Protein AF-A0A1W1W1V8-F1 (afdb_monomer)

Sequence (291 aa):
MLIRTYTLTAAALLTALSVLAQNDQKGVAASYQGNLFKPTQVEATDARVAQLKAPAGFTVTKFADQLGRPRMLVVAPNGDVYVSNRNKGTITLLRDTNKDGKADLVKQVAQRPDLHGMALRNGMLYLAAVREVYAADVRTDGTLGELKTLYKDLPDAGQHPNRTLNFGPDGKLYLSVGSTCNSCKEPNKENATLLEIKPDGSGRRVVAKGLRNTIGFAWHPTTKVLYGMDHGIDWLGDEEQREELNAIKEGADVRAVRGQNRETEAAVYRPLGPHGPGVQHRGAISEGVPT

pLDDT: mean 82.46, std 23.49, range [25.27, 98.88]

Foldseek 3Di:
DDDDDDDDDDDPDDDDDPPPPPVPVVDDDDDDDDDDDDDDDDAPDPVNQVPDDDPPPDDGDDADDPPPAWADWDADPVGWIWTADQVQQWIWIFDDPPPPSHGPDTGTQDGDHRWHAWEDDPQKIWIDGQQWIWIFGQDPVRHTHDTHTLTRGRDGQQPARHKYWYAAPVGWIKIDAAANDLDDDGPDPRHQFIWTAHPSSPDIDTFEHQQHHFNDWDADPPPSFIWTWGDHHPDPDPPDDDIWIWRGGGPYHPVVVVVDPDDDPGPGDDPDPPDDDDPDDDDDDDDDDDD

InterPro domains:
  IPR011041 Soluble quinoprotein glucose/sorbosone dehydrogenase, beta-propeller domain superfamily [SSF50952] (46-252)
  IPR011042 Six-bladed beta-propeller, TolB-like [G3DSA:2.120.10.30] (40-271)
  IPR054539 Pyrroloquinoline quinone-dependent pyranose dehydrogenase, beta-propeller domain [PF22807] (53-239)

Nearest PDB structures (foldseek):
  3mbr-assembly1_X  TM=5.814E-01  e=6.656E-04  Xanthomonas campestris pv. campestris
  2faw-assembly2_B  TM=5.869E-01  e=7.015E-04  Carica papaya
  3nom-assembly2_B  TM=5.925E-01  e=2.006E-03  Zymomonas mobilis subsp. mobilis ATCC 10988
  8dey-assembly1_B  TM=4.348E-01  e=2.475E-03  Homo sapiens
  3ei2-assembly1_A  TM=4.629E-01  e=2.369E-02  Homo sapiens

Structure (mmCIF, N/CA/C/O backbone):
data_AF-A0A1W1W1V8-F1
#
_entry.id   AF-A0A1W1W1V8-F1
#
loop_
_atom_site.group_PDB
_atom_site.id
_atom_site.type_symbol
_atom_site.label_atom_id
_atom_site.label_alt_id
_atom_site.label_comp_id
_atom_site.label_asym_id
_atom_site.label_entity_id
_atom_site.label_seq_id
_atom_site.pdbx_PDB_ins_code
_atom_site.Cartn_x
_atom_site.Cartn_y
_atom_site.Cartn_z
_atom_site.occupancy
_atom_site.B_iso_or_equiv
_atom_site.auth_seq_id
_atom_site.auth_comp_id
_atom_site.auth_asym_id
_atom_site.auth_atom_id
_atom_site.pdbx_PDB_model_num
ATOM 1 N N . MET A 1 1 ? 11.575 -17.288 93.166 1.00 37.31 1 MET A N 1
ATOM 2 C CA . MET A 1 1 ? 11.289 -18.613 92.579 1.00 37.31 1 MET A CA 1
ATOM 3 C C . MET A 1 1 ? 10.194 -18.440 91.526 1.00 37.31 1 MET A C 1
ATOM 5 O O . MET A 1 1 ? 9.054 -18.196 91.870 1.00 37.31 1 MET A O 1
ATOM 9 N N . LEU A 1 2 ? 10.646 -18.374 90.272 1.00 40.41 2 LEU A N 1
ATOM 10 C CA . LEU A 1 2 ? 10.029 -18.627 88.958 1.00 40.41 2 LEU A CA 1
ATOM 11 C C . LEU A 1 2 ? 8.504 -18.908 88.757 1.00 40.41 2 LEU A C 1
ATOM 13 O O . LEU A 1 2 ? 7.943 -19.809 89.365 1.00 40.41 2 LEU A O 1
ATOM 17 N N . ILE A 1 3 ? 7.988 -18.252 87.689 1.00 41.09 3 ILE A N 1
ATOM 18 C CA . ILE A 1 3 ? 7.009 -18.682 86.646 1.00 41.09 3 ILE A CA 1
ATOM 19 C C . ILE A 1 3 ? 5.502 -18.388 86.864 1.00 41.09 3 ILE A C 1
ATOM 21 O O . ILE A 1 3 ? 4.833 -19.089 87.611 1.00 41.09 3 ILE A O 1
ATOM 25 N N . ARG A 1 4 ? 4.922 -17.464 86.066 1.00 40.91 4 ARG A N 1
ATOM 26 C CA . ARG A 1 4 ? 4.055 -17.774 84.896 1.00 40.91 4 ARG A CA 1
ATOM 27 C C . ARG A 1 4 ? 3.704 -16.532 84.049 1.00 40.91 4 ARG A C 1
ATOM 29 O O . ARG A 1 4 ? 3.369 -15.470 84.551 1.00 40.91 4 ARG A O 1
ATOM 36 N N . THR A 1 5 ? 3.810 -16.760 82.744 1.00 46.25 5 THR A N 1
ATOM 37 C CA . THR A 1 5 ? 3.355 -16.044 81.538 1.00 46.25 5 THR A CA 1
ATOM 38 C C . THR A 1 5 ? 1.913 -15.527 81.572 1.00 46.25 5 THR A C 1
ATOM 40 O O . THR A 1 5 ? 1.087 -16.216 82.147 1.00 46.25 5 THR A O 1
ATOM 43 N N . TYR A 1 6 ? 1.601 -14.439 80.844 1.00 44.31 6 TYR A N 1
ATOM 44 C CA . TYR A 1 6 ? 0.696 -14.450 79.673 1.00 44.31 6 TYR A CA 1
ATOM 45 C C . TYR A 1 6 ? 0.906 -13.204 78.794 1.00 44.31 6 TYR A C 1
ATOM 47 O O . TYR A 1 6 ? 0.823 -12.061 79.234 1.00 44.31 6 TYR A O 1
ATOM 55 N N . THR A 1 7 ? 1.198 -13.482 77.531 1.00 47.44 7 THR A N 1
ATOM 56 C CA . THR A 1 7 ? 1.148 -12.614 76.357 1.00 47.44 7 THR A CA 1
ATOM 57 C C . THR A 1 7 ? -0.283 -12.153 76.078 1.00 47.44 7 THR A C 1
ATOM 59 O O . THR A 1 7 ? -1.192 -12.977 76.044 1.00 47.44 7 THR A O 1
ATOM 62 N N . LEU A 1 8 ? -0.471 -10.866 75.778 1.00 43.34 8 LEU A N 1
ATOM 63 C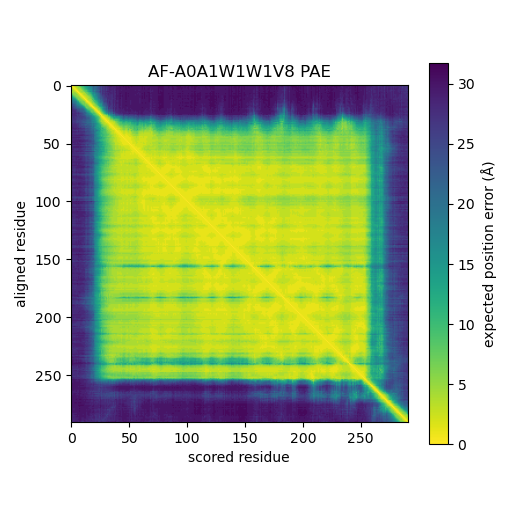 CA . LEU A 1 8 ? -1.630 -10.363 75.035 1.00 43.34 8 LEU A CA 1
ATOM 64 C C . LEU A 1 8 ? -1.156 -9.290 74.051 1.00 43.34 8 LEU A C 1
ATOM 66 O O . LEU A 1 8 ? -1.015 -8.112 74.361 1.00 43.34 8 LEU A O 1
ATOM 70 N N . THR A 1 9 ? -0.855 -9.762 72.847 1.00 49.53 9 THR A N 1
ATOM 71 C CA . THR A 1 9 ? -0.755 -8.995 71.608 1.00 49.53 9 THR A CA 1
ATOM 72 C C . THR A 1 9 ? -2.146 -8.538 71.178 1.00 49.53 9 THR A C 1
ATOM 74 O O . THR A 1 9 ? -3.019 -9.379 70.976 1.00 49.53 9 THR A O 1
ATOM 77 N N . ALA A 1 10 ? -2.343 -7.235 70.965 1.00 43.44 10 ALA A N 1
ATOM 78 C CA . ALA A 1 10 ? -3.505 -6.714 70.247 1.00 43.44 10 ALA A CA 1
ATOM 79 C C . ALA A 1 10 ? -3.123 -5.476 69.416 1.00 43.44 10 ALA A C 1
ATOM 81 O O . ALA A 1 10 ? -3.099 -4.351 69.897 1.00 43.44 10 ALA A O 1
ATOM 82 N N . ALA A 1 11 ? -2.776 -5.760 68.159 1.00 48.34 11 ALA A N 1
ATOM 83 C CA . ALA A 1 11 ? -3.158 -5.029 66.952 1.00 48.34 11 ALA A CA 1
ATOM 84 C C . ALA A 1 11 ? -3.239 -3.487 67.010 1.00 48.34 11 ALA A C 1
ATOM 86 O O . ALA A 1 11 ? -4.314 -2.916 67.167 1.00 48.34 11 ALA A O 1
ATOM 87 N N . ALA A 1 12 ? -2.131 -2.821 66.680 1.00 43.81 12 ALA A N 1
ATOM 88 C CA . ALA A 1 12 ? -2.188 -1.555 65.953 1.00 43.81 12 ALA A CA 1
ATOM 89 C C . ALA A 1 12 ? -1.962 -1.870 64.465 1.00 43.81 12 ALA A C 1
ATOM 91 O O . ALA A 1 12 ? -0.829 -2.058 64.022 1.00 43.81 12 ALA A O 1
ATOM 92 N N . LEU A 1 13 ? -3.060 -2.037 63.718 1.00 43.53 13 LEU A N 1
ATOM 93 C CA . LEU A 1 13 ? -3.022 -2.225 62.269 1.00 43.53 13 LEU A CA 1
ATOM 94 C C . LEU A 1 13 ? -2.365 -1.002 61.620 1.00 43.53 13 LEU A C 1
ATOM 96 O O . LEU A 1 13 ? -2.843 0.121 61.765 1.00 43.53 13 LEU A O 1
ATOM 100 N N . LEU A 1 14 ? -1.290 -1.261 60.876 1.00 45.19 14 LEU A N 1
ATOM 101 C CA . LEU A 1 14 ? -0.654 -0.333 59.953 1.00 45.19 14 LEU A CA 1
ATOM 102 C C . LEU A 1 14 ? -1.681 0.171 58.928 1.00 45.19 14 LEU A C 1
ATOM 104 O O . LEU A 1 14 ? -1.932 -0.472 57.910 1.00 45.19 14 LEU A O 1
ATOM 108 N N . THR A 1 15 ? -2.251 1.344 59.165 1.00 51.00 15 THR A N 1
ATOM 109 C CA . THR A 1 15 ? -2.852 2.153 58.106 1.00 51.00 15 THR A CA 1
ATOM 110 C C . THR A 1 15 ? -1.843 3.207 57.673 1.00 51.00 15 THR A C 1
ATOM 112 O O . THR A 1 15 ? -1.327 3.929 58.520 1.00 51.00 15 THR A O 1
ATOM 115 N N . ALA A 1 16 ? -1.647 3.309 56.356 1.00 49.69 16 ALA A N 1
ATOM 116 C CA . ALA A 1 16 ? -0.806 4.262 55.624 1.00 49.69 16 ALA A CA 1
ATOM 117 C C . ALA A 1 16 ? 0.628 3.804 55.314 1.00 49.69 16 ALA A C 1
ATOM 119 O O . ALA A 1 16 ? 1.575 4.346 55.855 1.00 49.69 16 ALA A O 1
ATOM 120 N N . LEU A 1 17 ? 0.778 2.871 54.365 1.00 45.31 17 LEU A N 1
ATOM 121 C CA . LEU A 1 17 ? 1.939 2.789 53.458 1.00 45.31 17 LEU A CA 1
ATOM 122 C C . LEU A 1 17 ? 1.546 1.996 52.189 1.00 45.31 17 LEU A C 1
ATOM 124 O O . LEU A 1 17 ? 2.141 0.986 51.836 1.00 45.31 17 LEU A O 1
ATOM 128 N N . SER A 1 18 ? 0.486 2.418 51.503 1.00 47.81 18 SER A N 1
ATOM 129 C CA . SER A 1 18 ? 0.107 1.857 50.191 1.00 47.81 18 SER A CA 1
ATOM 130 C C . SER A 1 18 ? -0.224 2.951 49.178 1.00 47.81 18 SER A C 1
ATOM 132 O O . SER A 1 18 ? -1.062 2.793 48.296 1.00 47.81 18 SER A O 1
ATOM 134 N N . VAL A 1 19 ? 0.481 4.076 49.287 1.00 46.59 19 VAL A N 1
ATOM 135 C CA . VAL A 1 19 ? 0.521 5.118 48.264 1.00 46.59 19 VAL A CA 1
ATOM 136 C C . VAL A 1 19 ? 1.999 5.382 47.983 1.00 46.59 19 VAL A C 1
ATOM 138 O O . VAL A 1 19 ? 2.761 5.611 48.916 1.00 46.59 19 VAL A O 1
ATOM 141 N N . LEU A 1 20 ? 2.380 5.339 46.701 1.00 44.06 20 LEU A N 1
ATOM 142 C CA . LEU A 1 20 ? 3.724 5.581 46.140 1.00 44.06 20 LEU A CA 1
ATOM 143 C C . LEU A 1 20 ? 4.679 4.377 46.008 1.00 44.06 20 LEU A C 1
ATOM 145 O O . LEU A 1 20 ? 5.887 4.517 46.137 1.00 44.06 20 LEU A O 1
ATOM 149 N N . ALA A 1 21 ? 4.165 3.217 45.603 1.00 41.78 21 ALA A N 1
ATOM 150 C CA . ALA A 1 21 ? 4.909 2.365 44.667 1.00 41.78 21 ALA A CA 1
ATOM 151 C C . ALA A 1 21 ? 4.259 2.457 43.276 1.00 41.78 21 ALA A C 1
ATOM 153 O O . ALA A 1 21 ? 3.988 1.458 42.617 1.00 41.78 21 ALA A O 1
ATOM 154 N N . GLN A 1 22 ? 3.941 3.681 42.835 1.00 46.75 22 GLN A N 1
ATOM 155 C CA . GLN A 1 22 ? 3.826 3.918 41.402 1.00 46.75 22 GLN A CA 1
ATOM 156 C C . GLN A 1 22 ? 5.238 3.751 40.865 1.00 46.75 22 GLN A C 1
ATOM 158 O O . GLN A 1 22 ? 6.147 4.470 41.271 1.00 46.75 22 GLN A O 1
ATOM 163 N N . ASN A 1 23 ? 5.407 2.718 40.048 1.00 49.16 23 ASN A N 1
ATOM 164 C CA . ASN A 1 23 ? 6.636 2.335 39.383 1.00 49.16 23 ASN A CA 1
ATOM 165 C C . ASN A 1 23 ? 7.032 3.425 38.376 1.00 49.16 23 ASN A C 1
ATOM 167 O O . ASN A 1 23 ? 6.960 3.238 37.167 1.00 49.16 23 ASN A O 1
ATOM 171 N N . ASP A 1 24 ? 7.414 4.587 38.893 1.00 47.34 24 ASP A N 1
ATOM 172 C CA . ASP A 1 24 ? 8.046 5.685 38.183 1.00 47.34 24 ASP A CA 1
ATOM 173 C C . ASP A 1 24 ? 9.535 5.332 38.069 1.00 47.34 24 ASP A C 1
ATOM 175 O O . ASP A 1 24 ? 10.426 6.044 38.539 1.00 47.34 24 ASP A O 1
ATOM 179 N N . GLN A 1 25 ? 9.820 4.145 37.511 1.00 53.62 25 GLN A N 1
ATOM 180 C CA . GLN A 1 25 ? 11.172 3.801 37.103 1.00 53.62 25 GLN A CA 1
ATOM 181 C C . GLN A 1 25 ? 11.542 4.792 36.007 1.00 53.62 25 GLN A C 1
ATOM 183 O O . GLN A 1 25 ? 11.251 4.586 34.829 1.00 53.62 25 GLN A O 1
ATOM 188 N N . LYS A 1 26 ? 12.156 5.905 36.426 1.00 56.94 26 LYS A N 1
ATOM 189 C CA . LYS A 1 26 ? 12.904 6.808 35.559 1.00 56.94 26 LYS A CA 1
ATOM 190 C C . LYS A 1 26 ? 13.720 5.916 34.638 1.00 56.94 26 LYS A C 1
ATOM 192 O O . LYS A 1 26 ? 14.545 5.145 35.126 1.00 56.94 26 LYS A O 1
ATOM 197 N N . GLY A 1 27 ? 13.407 5.962 33.344 1.00 62.03 27 GLY A N 1
ATOM 198 C CA . GLY A 1 27 ? 14.012 5.074 32.362 1.00 62.03 27 GLY A CA 1
ATOM 199 C C . GLY A 1 27 ? 15.525 5.090 32.530 1.00 62.03 27 GLY A C 1
ATOM 200 O O . GLY A 1 27 ? 16.144 6.154 32.499 1.00 62.03 27 GLY A O 1
ATOM 201 N N . VAL A 1 28 ? 16.115 3.924 32.775 1.00 67.69 28 VAL A N 1
ATOM 202 C CA . VAL A 1 28 ? 17.568 3.807 32.832 1.00 67.69 28 VAL A CA 1
ATOM 203 C C . VAL A 1 28 ? 18.061 3.939 31.398 1.00 67.69 28 VAL A C 1
ATOM 205 O O . VAL A 1 28 ? 17.668 3.159 30.532 1.00 67.69 28 VAL A O 1
ATOM 208 N N . ALA A 1 29 ? 18.888 4.948 31.130 1.00 73.81 29 ALA A N 1
ATOM 209 C CA . ALA A 1 29 ? 19.559 5.055 29.845 1.00 73.81 29 ALA A CA 1
ATOM 210 C C . ALA A 1 29 ? 20.497 3.849 29.691 1.00 73.81 29 ALA A C 1
ATOM 212 O O . ALA A 1 29 ? 21.482 3.726 30.417 1.00 73.81 29 ALA A O 1
ATOM 213 N N . ALA A 1 30 ? 20.167 2.951 28.767 1.00 71.50 30 ALA A N 1
ATOM 214 C CA . ALA A 1 30 ? 20.995 1.813 28.397 1.00 71.50 30 ALA A CA 1
ATOM 215 C C . ALA A 1 30 ? 21.593 2.054 27.006 1.00 71.50 30 ALA A C 1
ATOM 217 O O . ALA A 1 30 ? 20.916 2.564 26.112 1.00 71.50 30 ALA A O 1
ATOM 218 N N . SER A 1 31 ? 22.866 1.700 26.832 1.00 77.31 31 SER A N 1
ATOM 219 C CA . SER A 1 31 ? 23.550 1.717 25.538 1.00 77.31 31 SER A CA 1
ATOM 220 C C . SER A 1 31 ? 23.863 0.285 25.126 1.00 77.31 31 SER A C 1
ATOM 222 O O . SER A 1 31 ? 24.291 -0.517 25.955 1.00 77.31 31 SER A O 1
ATOM 224 N N . TYR A 1 32 ? 23.653 -0.025 23.850 1.00 71.56 32 TYR A N 1
ATOM 225 C CA . TYR A 1 32 ? 23.908 -1.338 23.268 1.00 71.56 32 TYR A CA 1
ATOM 226 C C . TYR A 1 32 ? 24.760 -1.163 22.011 1.00 71.56 32 TYR A C 1
ATOM 228 O O . TYR A 1 32 ? 24.530 -0.243 21.226 1.00 71.56 32 TYR A O 1
ATOM 236 N N . GLN A 1 33 ? 25.730 -2.054 21.800 1.00 80.38 33 GLN A N 1
ATOM 237 C CA . GLN A 1 33 ? 26.494 -2.113 20.557 1.00 80.38 33 GLN A CA 1
ATOM 238 C C . GLN A 1 33 ? 25.853 -3.149 19.630 1.00 80.38 33 GLN A C 1
ATOM 240 O O . GLN A 1 33 ? 25.903 -4.346 19.897 1.00 80.38 33 GLN A O 1
ATOM 245 N N . GLY A 1 34 ? 25.236 -2.678 18.548 1.00 78.19 34 GLY A N 1
ATOM 246 C CA . GLY A 1 34 ? 24.675 -3.526 17.499 1.00 78.19 34 GLY A CA 1
ATOM 247 C C . GLY A 1 34 ? 25.614 -3.639 16.301 1.00 78.19 34 GLY A C 1
ATOM 248 O O . GLY A 1 34 ? 26.215 -2.646 15.891 1.00 78.19 34 GLY A O 1
ATOM 249 N N . ASN A 1 35 ? 25.702 -4.827 15.703 1.00 82.06 35 ASN A N 1
ATOM 250 C CA . ASN A 1 35 ? 26.334 -5.021 14.398 1.00 82.06 35 ASN A CA 1
ATOM 251 C C . ASN A 1 35 ? 25.235 -5.109 13.337 1.00 82.06 35 ASN A C 1
ATOM 253 O O . ASN A 1 35 ? 24.368 -5.972 13.422 1.00 82.06 35 ASN A O 1
ATOM 257 N N . LEU A 1 36 ? 25.263 -4.224 12.339 1.00 80.69 36 LEU A N 1
ATOM 258 C CA . LEU A 1 36 ? 24.301 -4.249 11.238 1.00 80.69 36 LEU A CA 1
ATOM 259 C C . LEU A 1 36 ? 24.994 -4.700 9.955 1.00 80.69 36 LEU A C 1
ATOM 261 O O . LEU A 1 36 ? 25.802 -3.964 9.387 1.00 80.69 36 LEU A O 1
ATOM 265 N N . PHE A 1 37 ? 24.627 -5.877 9.452 1.00 83.88 37 PHE A N 1
ATOM 266 C CA . PHE A 1 37 ? 24.964 -6.251 8.085 1.00 83.88 37 PHE A CA 1
ATOM 267 C C . PHE A 1 37 ? 23.996 -5.563 7.121 1.00 83.88 37 PHE A C 1
ATOM 269 O O . PHE A 1 37 ? 22.805 -5.870 7.085 1.00 83.88 37 PHE A O 1
ATOM 276 N N . LYS A 1 38 ? 24.508 -4.619 6.329 1.00 86.31 38 LYS A N 1
ATOM 277 C CA . LYS A 1 38 ? 23.745 -3.969 5.263 1.00 86.31 38 LYS A CA 1
ATOM 278 C C . LYS A 1 38 ? 24.262 -4.465 3.912 1.00 86.31 38 LYS A C 1
ATOM 280 O O . LYS A 1 38 ? 25.345 -4.039 3.510 1.00 86.31 38 LYS A O 1
ATOM 285 N N . PRO A 1 39 ? 23.512 -5.328 3.201 1.00 88.31 39 PRO A N 1
ATOM 286 C CA . PRO A 1 39 ? 23.902 -5.759 1.868 1.00 88.31 39 PRO A CA 1
ATOM 287 C C . PRO A 1 39 ? 24.108 -4.553 0.947 1.00 88.31 39 PRO A C 1
ATOM 289 O O . PRO A 1 39 ? 23.316 -3.604 0.964 1.00 88.31 39 PRO A O 1
ATOM 292 N N . THR A 1 40 ? 25.155 -4.590 0.124 1.00 90.38 40 THR A N 1
ATOM 293 C CA . THR A 1 40 ? 25.350 -3.590 -0.927 1.00 90.38 40 THR A CA 1
ATOM 294 C C . THR A 1 40 ? 24.191 -3.672 -1.911 1.00 90.38 40 THR A C 1
ATOM 296 O O . THR A 1 40 ? 23.858 -4.746 -2.411 1.00 90.38 40 THR A O 1
ATOM 299 N N . GLN A 1 41 ? 23.572 -2.528 -2.200 1.00 87.31 41 GLN A N 1
ATOM 300 C CA . GLN A 1 41 ? 22.526 -2.469 -3.208 1.00 87.31 41 GLN A CA 1
ATOM 301 C C . GLN A 1 41 ? 23.133 -2.731 -4.588 1.00 87.31 41 GLN A C 1
ATOM 303 O O . GLN A 1 41 ? 24.139 -2.130 -4.961 1.00 87.31 41 GLN A O 1
ATOM 308 N N . VAL A 1 42 ? 22.503 -3.626 -5.340 1.00 89.88 42 VAL A N 1
ATOM 309 C CA . VAL A 1 42 ? 22.906 -3.984 -6.697 1.00 89.88 42 VAL A CA 1
ATOM 310 C C . VAL A 1 42 ? 21.760 -3.724 -7.667 1.00 89.88 42 VAL A C 1
ATOM 312 O O . VAL A 1 42 ? 20.597 -3.939 -7.333 1.00 89.88 42 VAL A O 1
ATOM 315 N N . GLU A 1 43 ? 22.090 -3.273 -8.876 1.00 88.38 43 GLU A N 1
ATOM 316 C CA . GLU A 1 43 ? 21.109 -3.088 -9.950 1.00 88.38 43 GLU A CA 1
ATOM 317 C C . GLU A 1 43 ? 20.473 -4.415 -10.374 1.00 88.38 43 GLU A C 1
ATOM 319 O O . GLU A 1 43 ? 21.168 -5.429 -10.494 1.00 88.38 43 GLU A O 1
ATOM 324 N N . ALA A 1 44 ? 19.174 -4.397 -10.671 1.00 88.00 44 ALA A N 1
ATOM 325 C CA . ALA A 1 44 ? 18.422 -5.548 -11.169 1.00 88.00 44 ALA A CA 1
ATOM 326 C C . ALA A 1 44 ? 18.633 -5.748 -12.685 1.00 88.00 44 ALA A C 1
ATOM 328 O O . ALA A 1 44 ? 17.708 -5.612 -13.482 1.00 88.00 44 ALA A O 1
ATOM 329 N N . THR A 1 45 ? 19.872 -6.033 -13.094 1.00 91.69 45 THR A N 1
ATOM 330 C CA . THR A 1 45 ? 20.215 -6.320 -14.498 1.00 91.69 45 THR A CA 1
ATOM 331 C C . THR A 1 45 ? 19.594 -7.635 -14.969 1.00 91.69 45 THR A C 1
ATOM 333 O O . THR A 1 45 ? 19.345 -8.528 -14.159 1.00 91.69 45 THR A O 1
ATOM 336 N N . ASP A 1 46 ? 19.424 -7.809 -16.281 1.00 91.25 46 ASP A N 1
ATOM 337 C CA . ASP A 1 46 ? 18.847 -9.039 -16.850 1.00 91.25 46 ASP A CA 1
ATOM 338 C C . ASP A 1 46 ? 19.635 -10.290 -16.436 1.00 91.25 46 ASP A C 1
ATOM 340 O O . ASP A 1 46 ? 19.051 -11.298 -16.049 1.00 91.25 46 ASP A O 1
ATOM 344 N N . ALA A 1 47 ? 20.968 -10.193 -16.401 1.00 93.69 47 ALA A N 1
ATOM 345 C CA . ALA A 1 47 ? 21.837 -11.272 -15.939 1.00 93.69 47 ALA A CA 1
ATOM 346 C C . ALA A 1 47 ? 21.621 -11.641 -14.459 1.00 93.69 47 ALA A C 1
ATOM 348 O O . ALA A 1 47 ? 21.788 -12.801 -14.097 1.00 93.69 47 ALA A O 1
ATOM 349 N N . ARG A 1 48 ? 21.259 -10.680 -13.596 1.00 93.44 48 ARG A N 1
ATOM 350 C CA . ARG A 1 48 ? 20.944 -10.936 -12.178 1.00 93.44 48 ARG A CA 1
ATOM 351 C C . ARG A 1 48 ? 19.527 -11.463 -11.999 1.00 93.44 48 ARG A C 1
ATOM 353 O O . ARG A 1 48 ? 19.326 -12.378 -11.210 1.00 93.44 48 ARG A O 1
ATOM 360 N N . VAL A 1 49 ? 18.558 -10.936 -12.747 1.00 92.69 49 VAL A N 1
ATOM 361 C CA . VAL A 1 49 ? 17.180 -11.453 -12.746 1.00 92.69 49 VAL A CA 1
ATOM 362 C C . VAL A 1 49 ? 17.162 -12.912 -13.207 1.00 92.69 49 VAL A C 1
ATOM 364 O O . VAL A 1 49 ? 16.503 -13.734 -12.580 1.00 92.69 49 VAL A O 1
ATOM 367 N N . ALA A 1 50 ? 17.964 -13.267 -14.216 1.00 92.06 50 ALA A N 1
ATOM 368 C CA . ALA A 1 50 ? 18.110 -14.642 -14.697 1.00 92.06 50 ALA A CA 1
ATOM 369 C C . ALA A 1 50 ? 18.694 -15.623 -13.657 1.00 92.06 50 ALA A C 1
ATOM 371 O O . ALA A 1 50 ? 18.596 -16.833 -13.840 1.00 92.06 50 ALA A O 1
ATOM 372 N N . GLN A 1 51 ? 19.292 -15.131 -12.563 1.00 94.69 51 GLN A N 1
ATOM 373 C CA . GLN A 1 51 ? 19.791 -15.969 -11.462 1.00 94.69 51 GLN A CA 1
ATOM 374 C C . GLN A 1 51 ? 18.711 -16.286 -10.416 1.00 94.69 51 GLN A C 1
ATOM 376 O O . GLN A 1 51 ? 18.939 -17.125 -9.539 1.00 94.69 51 GLN A O 1
ATOM 381 N N . LEU A 1 52 ? 17.549 -15.625 -10.475 1.00 94.75 52 LEU A N 1
ATOM 382 C CA . LEU A 1 52 ? 16.448 -15.886 -9.556 1.00 94.75 52 LEU A CA 1
ATOM 383 C C . LEU A 1 52 ? 15.883 -17.284 -9.806 1.00 94.75 52 LEU A C 1
ATOM 385 O O . LEU A 1 52 ? 15.537 -17.652 -10.927 1.00 94.75 52 LEU A O 1
ATOM 389 N N . LYS A 1 53 ? 15.771 -18.067 -8.733 1.00 95.81 53 LYS A N 1
ATOM 390 C CA . LYS A 1 53 ? 15.191 -19.409 -8.777 1.00 95.81 53 LYS A CA 1
ATOM 391 C C . LYS A 1 53 ? 13.708 -19.329 -8.448 1.00 95.81 53 LYS A C 1
ATOM 393 O O . LYS A 1 53 ? 13.338 -18.789 -7.408 1.00 95.81 53 LYS A O 1
ATOM 398 N N . ALA A 1 54 ? 12.882 -19.895 -9.316 1.00 95.44 54 ALA A N 1
ATOM 399 C CA . ALA A 1 54 ? 11.452 -20.052 -9.092 1.00 95.44 54 ALA A CA 1
ATOM 400 C C . ALA A 1 54 ? 11.121 -21.523 -8.775 1.00 95.44 54 ALA A C 1
ATOM 402 O O . ALA A 1 54 ? 11.861 -22.414 -9.206 1.00 95.44 54 ALA A O 1
ATOM 403 N N . PRO A 1 55 ? 10.029 -21.808 -8.042 1.00 97.12 55 PRO A N 1
ATOM 404 C CA . PRO A 1 55 ? 9.510 -23.167 -7.918 1.00 97.12 55 PRO A CA 1
ATOM 405 C C . PRO A 1 55 ? 9.193 -23.783 -9.289 1.00 97.12 55 PRO A C 1
ATOM 407 O O . PRO A 1 55 ? 8.947 -23.069 -10.263 1.00 97.12 55 PRO A O 1
ATOM 410 N N . ALA A 1 56 ? 9.159 -25.115 -9.364 1.00 96.75 56 ALA A N 1
ATOM 411 C CA . ALA A 1 56 ? 8.805 -25.816 -10.596 1.00 96.75 56 ALA A CA 1
ATOM 412 C C . ALA A 1 56 ? 7.444 -25.335 -11.140 1.00 96.75 56 ALA A C 1
ATOM 414 O O . ALA A 1 56 ? 6.482 -25.201 -10.384 1.00 96.75 56 ALA A O 1
ATOM 415 N N . GLY A 1 57 ? 7.379 -25.067 -12.448 1.00 96.94 57 GLY A N 1
ATOM 416 C CA . GLY A 1 57 ? 6.190 -24.519 -13.113 1.00 96.94 57 GLY A CA 1
ATOM 417 C C . GLY A 1 57 ? 6.086 -22.988 -13.109 1.00 96.94 57 GLY A C 1
ATOM 418 O O . GLY A 1 57 ? 5.162 -22.458 -13.718 1.00 96.94 57 GLY A O 1
ATOM 419 N N . PHE A 1 58 ? 7.025 -22.276 -12.478 1.00 96.62 58 PHE A N 1
ATOM 420 C CA . PHE A 1 58 ? 7.069 -20.812 -12.460 1.00 96.62 58 PHE A CA 1
ATOM 421 C C . PHE A 1 58 ? 8.312 -20.269 -13.166 1.00 96.62 58 PHE A C 1
ATOM 423 O O . PHE A 1 58 ? 9.376 -20.885 -13.170 1.00 96.62 58 PHE A O 1
ATOM 430 N N . THR A 1 59 ? 8.184 -19.063 -13.713 1.00 92.44 59 THR A N 1
ATOM 431 C CA . THR A 1 59 ? 9.282 -18.287 -14.298 1.00 92.44 59 THR A CA 1
ATOM 432 C C . THR A 1 59 ? 9.267 -16.874 -13.737 1.00 92.44 59 THR A C 1
ATOM 434 O O . THR A 1 59 ? 8.197 -16.316 -13.498 1.00 92.44 59 THR A O 1
ATOM 437 N N . VAL A 1 60 ? 10.445 -16.277 -13.562 1.00 94.06 60 VAL A N 1
ATOM 438 C CA . VAL A 1 60 ? 10.583 -14.873 -13.158 1.00 94.06 60 VAL A CA 1
ATOM 439 C C . VAL A 1 60 ? 11.127 -14.077 -14.335 1.00 94.06 60 VAL A C 1
ATOM 441 O O . VAL A 1 60 ? 12.191 -14.390 -14.864 1.00 94.06 60 VAL A O 1
ATOM 444 N N . THR A 1 61 ? 10.398 -13.039 -14.733 1.00 91.81 61 THR A N 1
ATOM 445 C CA . THR A 1 61 ? 10.797 -12.101 -15.784 1.00 91.81 61 THR A CA 1
ATOM 446 C C . THR A 1 61 ? 10.743 -10.671 -15.260 1.00 91.81 61 THR A C 1
ATOM 448 O O . THR A 1 61 ? 10.057 -10.355 -14.285 1.00 91.81 61 THR A O 1
ATOM 451 N N . LYS A 1 62 ? 11.510 -9.786 -15.897 1.00 93.88 62 LYS A N 1
ATOM 452 C CA . LYS A 1 62 ? 11.522 -8.360 -15.574 1.00 93.88 62 LYS A CA 1
ATOM 453 C C . LYS A 1 62 ? 10.362 -7.668 -16.294 1.00 93.88 62 LYS A C 1
ATOM 455 O O . LYS A 1 62 ? 10.435 -7.486 -17.503 1.00 93.88 62 LYS A O 1
ATOM 460 N N . PHE A 1 63 ? 9.328 -7.276 -15.547 1.00 96.38 63 PHE A N 1
ATOM 461 C CA . PHE A 1 63 ? 8.165 -6.558 -16.089 1.00 96.38 63 PHE A CA 1
ATOM 462 C C . PHE A 1 63 ? 8.469 -5.083 -16.392 1.00 96.38 63 PHE A C 1
ATOM 464 O O . PHE A 1 63 ? 8.101 -4.571 -17.440 1.00 96.38 63 PHE A O 1
ATOM 471 N N . ALA A 1 64 ? 9.156 -4.395 -15.479 1.00 96.38 64 ALA A N 1
ATOM 472 C CA . ALA A 1 64 ? 9.558 -2.998 -15.623 1.00 96.38 64 ALA A CA 1
ATOM 473 C C . ALA A 1 64 ? 10.824 -2.727 -14.800 1.00 96.38 64 ALA A C 1
ATOM 475 O O . ALA A 1 64 ? 11.091 -3.428 -13.819 1.00 96.38 64 ALA A O 1
ATOM 476 N N . ASP A 1 65 ? 11.586 -1.699 -15.164 1.00 94.19 65 ASP A N 1
ATOM 477 C CA . ASP A 1 65 ? 12.769 -1.248 -14.431 1.00 94.19 65 ASP A CA 1
ATOM 478 C C . ASP A 1 65 ? 12.822 0.283 -14.293 1.00 94.19 65 ASP A C 1
ATOM 480 O O . ASP A 1 65 ? 11.855 0.988 -14.574 1.00 94.19 65 ASP A O 1
ATOM 484 N N . GLN A 1 66 ? 13.912 0.791 -13.707 1.00 91.44 66 GLN A N 1
ATOM 485 C CA . GLN A 1 66 ? 14.165 2.228 -13.517 1.00 91.44 66 GLN A CA 1
ATOM 486 C C . GLN A 1 66 ? 13.087 2.991 -12.710 1.00 91.44 66 GLN A C 1
ATOM 488 O O . GLN A 1 66 ? 13.039 4.220 -12.696 1.00 91.44 66 GLN A O 1
ATOM 493 N N . LEU A 1 67 ? 12.272 2.279 -11.923 1.00 94.00 67 LEU A N 1
ATOM 494 C CA . LEU A 1 67 ? 11.203 2.852 -11.086 1.00 94.00 67 LEU A CA 1
ATOM 495 C C . LEU A 1 67 ? 11.717 3.530 -9.794 1.00 94.00 67 LEU A C 1
ATOM 497 O O . LEU A 1 67 ? 10.959 4.153 -9.039 1.00 94.00 67 LEU A O 1
ATOM 501 N N . GLY A 1 68 ? 13.017 3.423 -9.509 1.00 92.75 68 GLY A N 1
ATOM 502 C CA . GLY A 1 68 ? 13.654 3.940 -8.299 1.00 92.75 68 GLY A CA 1
ATOM 503 C C . GLY A 1 68 ? 13.423 3.040 -7.083 1.00 92.75 68 GLY A C 1
ATOM 504 O O . GLY A 1 68 ? 14.131 2.059 -6.899 1.00 92.75 68 GLY A O 1
ATOM 505 N N . ARG A 1 69 ? 12.460 3.390 -6.218 1.00 93.94 69 ARG A N 1
ATOM 506 C CA . ARG A 1 69 ? 12.157 2.665 -4.966 1.00 93.94 69 ARG A CA 1
ATOM 507 C C . ARG A 1 69 ? 10.677 2.257 -4.928 1.00 93.94 69 ARG A C 1
ATOM 509 O O . ARG A 1 69 ? 9.927 2.814 -4.121 1.00 93.94 69 ARG A O 1
ATOM 516 N N . PRO A 1 70 ? 10.238 1.357 -5.828 1.00 96.88 70 PRO A N 1
ATOM 517 C CA . PRO A 1 70 ? 8.853 0.903 -5.853 1.00 96.88 70 PRO A CA 1
ATOM 518 C C . PRO A 1 70 ? 8.475 0.235 -4.521 1.00 96.88 70 PRO A C 1
ATOM 520 O O . PRO A 1 70 ? 9.316 -0.381 -3.860 1.00 96.88 70 PRO A O 1
ATOM 523 N N . ARG A 1 71 ? 7.219 0.401 -4.097 1.00 97.38 71 ARG A N 1
ATOM 524 C CA . ARG A 1 71 ? 6.692 -0.108 -2.823 1.00 97.38 71 ARG A CA 1
ATOM 525 C C . ARG A 1 71 ? 5.512 -1.047 -3.034 1.00 97.38 71 ARG A C 1
ATOM 527 O O . ARG A 1 71 ? 5.702 -2.254 -2.963 1.00 97.38 71 ARG A O 1
ATOM 534 N N . MET A 1 72 ? 4.319 -0.504 -3.260 1.00 97.94 72 MET A N 1
ATOM 535 C CA . MET A 1 72 ? 3.088 -1.286 -3.387 1.00 97.94 72 MET A CA 1
ATOM 536 C C . MET A 1 72 ? 2.670 -1.383 -4.849 1.00 97.94 72 MET A C 1
ATOM 538 O O . MET A 1 72 ? 2.877 -0.438 -5.612 1.00 97.94 72 MET A O 1
ATOM 542 N N . LEU A 1 73 ? 2.066 -2.515 -5.207 1.00 98.06 73 LEU A N 1
ATOM 543 C CA . LEU A 1 73 ? 1.510 -2.786 -6.528 1.00 98.06 73 LEU A CA 1
ATOM 544 C C . LEU A 1 73 ? 0.002 -3.004 -6.414 1.00 98.06 73 LEU A C 1
ATOM 546 O O . LEU A 1 73 ? -0.454 -3.677 -5.491 1.00 98.06 73 LEU A O 1
ATOM 550 N N . VAL A 1 74 ? -0.755 -2.481 -7.374 1.00 98.12 74 VAL A N 1
ATOM 551 C CA . VAL A 1 74 ? -2.166 -2.822 -7.582 1.00 98.12 74 VAL A CA 1
ATOM 552 C C . VAL A 1 74 ? -2.371 -3.118 -9.058 1.00 98.12 74 VAL A C 1
ATOM 554 O O . VAL A 1 74 ? -1.998 -2.305 -9.898 1.00 98.12 74 VAL A O 1
ATOM 557 N N . VAL A 1 75 ? -2.967 -4.269 -9.361 1.00 97.75 75 VAL A N 1
ATOM 558 C CA . VAL A 1 75 ? -3.293 -4.679 -10.730 1.00 97.75 75 VAL A CA 1
ATOM 559 C C . VAL A 1 75 ? -4.775 -4.420 -10.977 1.00 97.75 75 VAL A C 1
ATOM 561 O O . VAL A 1 75 ? -5.626 -4.896 -10.223 1.00 97.75 75 VAL A O 1
ATOM 564 N N . ALA A 1 76 ? -5.090 -3.643 -12.006 1.00 97.81 76 ALA A N 1
ATOM 565 C CA . ALA A 1 76 ? -6.459 -3.373 -12.417 1.00 97.81 76 ALA A CA 1
ATOM 566 C C . ALA A 1 76 ? -7.026 -4.505 -13.292 1.00 97.81 76 ALA A C 1
ATOM 568 O O . ALA A 1 76 ? -6.263 -5.260 -13.896 1.00 97.81 76 ALA A O 1
ATOM 569 N N . PRO A 1 77 ? -8.365 -4.626 -13.420 1.00 95.88 77 PRO A N 1
ATOM 570 C CA . PRO A 1 77 ? -8.989 -5.690 -14.214 1.00 95.88 77 PRO A CA 1
ATOM 571 C C . PRO A 1 77 ? -8.571 -5.732 -15.691 1.00 95.88 77 PRO A C 1
ATOM 573 O O . PRO A 1 77 ? -8.665 -6.781 -16.320 1.00 95.88 77 PRO A O 1
ATOM 576 N N . ASN A 1 78 ? -8.116 -4.608 -16.251 1.00 95.12 78 ASN A N 1
ATOM 577 C CA . ASN A 1 78 ? -7.616 -4.511 -17.624 1.00 95.12 78 ASN A CA 1
ATOM 578 C C . ASN A 1 78 ? -6.127 -4.895 -17.772 1.00 95.12 78 ASN A C 1
ATOM 580 O O . ASN A 1 78 ? -5.616 -4.855 -18.887 1.00 95.12 78 ASN A O 1
ATOM 584 N N . GLY A 1 79 ? -5.442 -5.252 -16.680 1.00 96.88 79 GLY A N 1
ATOM 585 C CA . GLY A 1 79 ? -4.020 -5.607 -16.661 1.00 96.88 79 GLY A CA 1
ATOM 586 C C . GLY A 1 79 ? -3.069 -4.451 -16.344 1.00 96.88 79 GLY A C 1
ATOM 587 O O . GLY A 1 79 ? -1.873 -4.690 -16.195 1.00 96.88 79 GLY A O 1
ATOM 588 N N . ASP A 1 80 ? -3.568 -3.221 -16.189 1.00 98.50 80 ASP A N 1
ATOM 589 C CA . ASP A 1 80 ? -2.732 -2.096 -15.764 1.00 98.50 80 ASP A CA 1
ATOM 590 C C . ASP A 1 80 ? -2.157 -2.329 -14.372 1.00 98.50 80 ASP A C 1
ATOM 592 O O . ASP A 1 80 ? -2.856 -2.790 -13.468 1.00 98.50 80 ASP A O 1
ATOM 596 N N . VAL A 1 81 ? -0.901 -1.936 -14.172 1.00 98.75 81 VAL A N 1
ATOM 597 C CA . VAL A 1 81 ? -0.232 -2.039 -12.875 1.00 98.75 81 VAL A CA 1
ATOM 598 C C . VAL A 1 81 ? 0.085 -0.645 -12.352 1.00 98.75 81 VAL A C 1
ATOM 600 O O . VAL A 1 81 ? 0.848 0.106 -12.952 1.00 98.75 81 VAL A O 1
ATOM 603 N N . TYR A 1 82 ? -0.467 -0.301 -11.194 1.00 98.88 82 TYR A N 1
ATOM 604 C CA . TYR A 1 82 ? -0.117 0.910 -10.458 1.00 98.88 82 TYR A CA 1
ATOM 605 C C . TYR A 1 82 ? 0.978 0.600 -9.447 1.00 98.88 82 TYR A C 1
ATOM 607 O O . TYR A 1 82 ? 0.864 -0.364 -8.689 1.00 98.88 82 TYR A O 1
ATOM 615 N N . VAL A 1 83 ? 2.011 1.438 -9.402 1.00 98.81 83 VAL A N 1
ATOM 616 C CA . VAL A 1 83 ? 3.174 1.277 -8.521 1.00 98.81 83 VAL A CA 1
ATOM 617 C C . VAL A 1 83 ? 3.394 2.536 -7.703 1.00 98.81 83 VAL A C 1
ATOM 619 O O . VAL A 1 83 ? 3.525 3.623 -8.264 1.00 98.81 83 VAL A O 1
ATOM 622 N N . SER A 1 84 ? 3.478 2.403 -6.380 1.00 98.69 84 SER A N 1
ATOM 623 C CA . SER A 1 84 ? 3.818 3.526 -5.505 1.00 98.69 84 SER A CA 1
ATOM 624 C C . SER A 1 84 ? 5.326 3.655 -5.299 1.00 98.69 84 SER A C 1
ATOM 626 O O . SER A 1 84 ? 6.057 2.666 -5.243 1.00 98.69 84 SER A O 1
ATOM 628 N N . ASN A 1 85 ? 5.805 4.886 -5.136 1.00 98.44 85 ASN A N 1
ATOM 629 C CA . ASN A 1 85 ? 7.158 5.197 -4.687 1.00 98.44 85 ASN A CA 1
ATOM 630 C C . ASN A 1 85 ? 7.073 6.247 -3.575 1.00 98.44 85 ASN A C 1
ATOM 632 O O . ASN A 1 85 ? 6.946 7.440 -3.847 1.00 98.44 85 ASN A O 1
ATOM 636 N N . ARG A 1 86 ? 7.171 5.794 -2.319 1.00 97.19 86 ARG A N 1
ATOM 637 C CA . ARG A 1 86 ? 7.001 6.644 -1.128 1.00 97.19 86 ARG A CA 1
ATOM 638 C C . ARG A 1 86 ? 7.999 7.791 -1.072 1.00 97.19 86 ARG A C 1
ATOM 640 O O . ARG A 1 86 ? 7.620 8.916 -0.785 1.00 97.19 86 ARG A O 1
ATOM 647 N N . ASN A 1 87 ? 9.260 7.517 -1.405 1.00 95.88 87 ASN A N 1
ATOM 648 C CA . ASN A 1 87 ? 10.330 8.514 -1.366 1.00 95.88 87 ASN A CA 1
ATOM 649 C C . ASN A 1 87 ? 10.091 9.676 -2.335 1.00 95.88 87 ASN A C 1
ATOM 651 O O . ASN A 1 87 ? 10.466 10.801 -2.029 1.00 95.88 87 ASN A O 1
ATOM 655 N N . LYS A 1 88 ? 9.505 9.401 -3.505 1.00 97.56 88 LYS A N 1
ATOM 656 C CA . LYS A 1 88 ? 9.137 10.434 -4.485 1.00 97.56 88 LYS A CA 1
ATOM 657 C C . LYS A 1 88 ? 7.708 10.953 -4.289 1.00 97.56 88 LYS A C 1
ATOM 659 O O . LYS A 1 88 ? 7.346 11.979 -4.864 1.00 97.56 88 LYS A O 1
ATOM 664 N N . GLY A 1 89 ? 6.899 10.233 -3.513 1.00 98.00 89 GLY A N 1
ATOM 665 C CA . GLY A 1 89 ? 5.481 10.497 -3.341 1.00 98.00 89 GLY A CA 1
ATOM 666 C C . GLY A 1 89 ? 4.657 10.234 -4.603 1.00 98.00 89 GLY A C 1
ATOM 667 O O . GLY A 1 89 ? 3.666 10.915 -4.832 1.00 98.00 89 GLY A O 1
ATOM 668 N N . THR A 1 90 ? 5.075 9.320 -5.480 1.00 98.62 90 THR A N 1
ATOM 669 C CA . THR A 1 90 ? 4.471 9.158 -6.816 1.00 98.62 90 THR A CA 1
ATOM 670 C C . THR A 1 90 ? 3.708 7.851 -6.956 1.00 98.62 90 THR A C 1
ATOM 672 O O . THR A 1 90 ? 4.138 6.825 -6.426 1.00 98.62 90 THR A O 1
ATOM 675 N N . ILE A 1 91 ? 2.634 7.876 -7.749 1.00 98.81 91 ILE A N 1
ATOM 676 C CA . ILE A 1 91 ? 2.012 6.678 -8.323 1.00 98.81 91 ILE A CA 1
ATOM 677 C C . ILE A 1 91 ? 2.323 6.641 -9.816 1.00 98.81 91 ILE A C 1
ATOM 679 O O . ILE A 1 91 ? 2.081 7.623 -10.523 1.00 98.81 91 ILE A O 1
ATOM 683 N N . THR A 1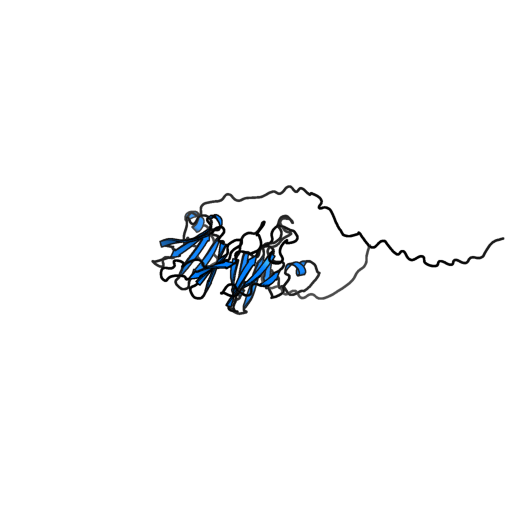 92 ? 2.830 5.508 -10.289 1.00 98.88 92 THR A N 1
ATOM 684 C CA . THR A 1 92 ? 3.171 5.263 -11.692 1.00 98.88 92 THR A CA 1
ATOM 685 C C . THR A 1 92 ? 2.277 4.167 -12.255 1.00 98.88 92 THR A C 1
ATOM 687 O O . THR A 1 92 ? 2.199 3.086 -11.681 1.00 98.88 92 THR A O 1
ATOM 690 N N . LEU A 1 93 ? 1.614 4.449 -13.372 1.00 98.88 93 LEU A N 1
ATOM 691 C CA . LEU A 1 93 ? 0.936 3.480 -14.223 1.00 98.88 93 LEU A CA 1
ATOM 692 C C . LEU A 1 93 ? 1.967 2.782 -15.114 1.00 98.88 93 LEU A C 1
ATOM 694 O O . LEU A 1 93 ? 2.739 3.449 -15.808 1.00 98.88 93 LEU A O 1
ATOM 698 N N . LEU A 1 94 ? 1.931 1.456 -15.110 1.00 98.88 94 LEU A N 1
ATOM 699 C CA . LEU A 1 94 ? 2.647 0.573 -16.017 1.00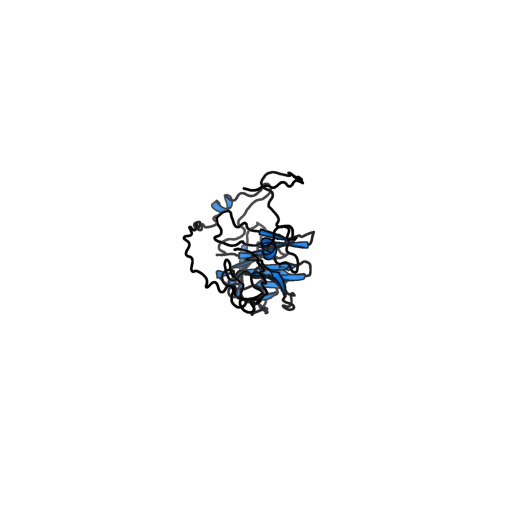 98.88 94 LEU A CA 1
ATOM 700 C C . LEU A 1 94 ? 1.628 -0.192 -16.864 1.00 98.88 94 LEU A C 1
ATOM 702 O O . LEU A 1 94 ? 0.678 -0.752 -16.312 1.00 98.88 94 LEU A O 1
ATOM 706 N N . ARG A 1 95 ? 1.825 -0.235 -18.184 1.00 98.62 95 ARG A N 1
ATOM 707 C CA . ARG A 1 95 ? 0.958 -0.992 -19.099 1.00 98.62 95 ARG A CA 1
ATOM 708 C C . ARG A 1 95 ? 1.784 -1.742 -20.133 1.00 98.62 95 ARG A C 1
ATOM 710 O O . ARG A 1 95 ? 2.616 -1.144 -20.810 1.00 98.62 95 ARG A O 1
ATOM 717 N N . ASP A 1 96 ? 1.493 -3.028 -20.249 1.00 98.25 96 ASP A N 1
ATOM 718 C CA . ASP A 1 96 ? 1.948 -3.914 -21.317 1.00 98.25 96 ASP A CA 1
ATOM 719 C C . ASP A 1 96 ? 0.933 -3.841 -22.468 1.00 98.25 96 ASP A C 1
ATOM 721 O O . ASP A 1 96 ? -0.221 -4.256 -22.329 1.00 98.25 96 ASP A O 1
ATOM 725 N N . THR A 1 97 ? 1.321 -3.205 -23.572 1.00 97.69 97 THR A N 1
ATOM 726 C CA . THR A 1 97 ? 0.425 -2.940 -24.707 1.00 97.69 97 THR A CA 1
ATOM 727 C C . THR A 1 97 ? 0.434 -4.062 -25.736 1.00 97.69 97 THR A C 1
ATOM 729 O O . THR A 1 97 ? -0.546 -4.219 -26.469 1.00 97.69 97 THR A O 1
ATOM 732 N N . ASN A 1 98 ? 1.504 -4.858 -25.773 1.00 97.38 98 ASN A N 1
ATOM 733 C CA . ASN A 1 98 ? 1.702 -5.940 -26.735 1.00 97.38 98 ASN A CA 1
ATOM 734 C C . ASN A 1 98 ? 1.510 -7.348 -26.124 1.00 97.38 98 ASN A C 1
ATOM 736 O O . ASN A 1 98 ? 1.472 -8.330 -26.865 1.00 97.38 98 ASN A O 1
ATOM 740 N N . LYS A 1 99 ? 1.291 -7.429 -24.806 1.00 95.88 99 LYS A N 1
ATOM 741 C CA . LYS A 1 99 ? 1.091 -8.641 -23.997 1.00 95.88 99 LYS A CA 1
ATOM 742 C C . LYS A 1 99 ? 2.307 -9.572 -23.971 1.00 95.88 99 LYS A C 1
ATOM 744 O O . LYS A 1 99 ? 2.135 -10.791 -23.880 1.00 95.88 99 LYS A O 1
ATOM 749 N N . ASP A 1 100 ? 3.517 -9.026 -24.058 1.00 96.00 100 ASP A N 1
ATOM 750 C CA . ASP A 1 100 ? 4.770 -9.790 -24.008 1.00 96.00 100 ASP A CA 1
ATOM 751 C C . ASP A 1 100 ? 5.309 -10.012 -22.579 1.00 96.00 100 ASP A C 1
ATOM 753 O O . ASP A 1 100 ? 6.335 -10.674 -22.386 1.00 96.00 100 ASP A O 1
ATOM 757 N N . GLY A 1 101 ? 4.603 -9.502 -21.566 1.00 94.25 101 GLY A N 1
ATOM 758 C CA . GLY A 1 101 ? 5.002 -9.573 -20.167 1.00 94.25 101 GLY A CA 1
ATOM 759 C C . GLY A 1 101 ? 5.967 -8.465 -19.746 1.00 94.25 101 GLY A C 1
ATOM 760 O O . GLY A 1 101 ? 6.633 -8.619 -18.715 1.00 94.25 101 GLY A O 1
ATOM 761 N N . LYS A 1 102 ? 6.059 -7.365 -20.504 1.00 96.62 102 LYS A N 1
ATOM 762 C CA . LYS A 1 102 ? 6.836 -6.164 -20.174 1.00 96.62 102 LYS A CA 1
ATOM 763 C C . LYS A 1 102 ? 5.983 -4.908 -20.312 1.00 96.62 102 LYS A C 1
ATOM 765 O O . LYS A 1 102 ? 5.127 -4.793 -21.176 1.00 96.62 102 LYS A O 1
ATOM 770 N N . ALA A 1 103 ? 6.219 -3.932 -19.445 1.00 98.19 103 ALA A N 1
ATOM 771 C CA . ALA A 1 103 ? 5.554 -2.644 -19.540 1.00 98.19 103 ALA A CA 1
ATOM 772 C C . ALA A 1 103 ? 6.170 -1.798 -20.666 1.00 98.19 103 ALA A C 1
ATOM 774 O O . ALA A 1 103 ? 7.347 -1.447 -20.602 1.00 98.19 103 ALA A O 1
ATOM 775 N N . ASP A 1 104 ? 5.351 -1.406 -21.641 1.00 98.00 104 ASP A N 1
ATOM 776 C CA . ASP A 1 104 ? 5.718 -0.454 -22.695 1.00 98.00 104 ASP A CA 1
ATOM 777 C C . ASP A 1 104 ? 5.482 0.995 -22.249 1.00 98.00 104 ASP A C 1
ATOM 779 O O . ASP A 1 104 ? 6.248 1.908 -22.556 1.00 98.00 104 ASP A O 1
ATOM 783 N N . LEU A 1 105 ? 4.390 1.219 -21.511 1.00 98.38 105 LEU A N 1
ATOM 784 C CA . LEU A 1 105 ? 4.032 2.525 -20.974 1.00 98.38 105 LEU A CA 1
ATOM 785 C C . LEU A 1 105 ? 4.465 2.619 -19.516 1.00 98.38 105 LEU A C 1
ATOM 787 O O . LEU A 1 105 ? 4.052 1.808 -18.691 1.00 98.38 105 LEU A O 1
ATOM 791 N N . VAL A 1 106 ? 5.200 3.682 -19.191 1.00 98.44 106 VAL A N 1
ATOM 792 C CA . VAL A 1 106 ? 5.539 4.081 -17.821 1.00 98.44 106 VAL A CA 1
ATOM 793 C C . VAL A 1 106 ? 5.123 5.537 -17.638 1.00 98.44 106 VAL A C 1
ATOM 795 O O . VAL A 1 106 ? 5.750 6.445 -18.182 1.00 98.44 106 VAL A O 1
ATOM 798 N N . LYS A 1 107 ? 4.042 5.787 -16.894 1.00 98.50 107 LYS A N 1
ATOM 799 C CA . LYS A 1 107 ? 3.459 7.130 -16.751 1.00 98.50 107 LYS A CA 1
ATOM 800 C C . LYS A 1 107 ? 3.174 7.455 -15.293 1.00 98.50 107 LYS A C 1
ATOM 802 O O . LYS A 1 107 ? 2.397 6.766 -14.646 1.00 98.50 107 LYS A O 1
ATOM 807 N N . GLN A 1 108 ? 3.745 8.537 -14.770 1.00 98.62 108 GLN A N 1
ATOM 808 C CA . GLN A 1 108 ? 3.326 9.063 -13.469 1.00 98.62 108 GLN A CA 1
ATOM 809 C C . GLN A 1 108 ? 1.880 9.577 -13.565 1.00 98.62 108 GLN A C 1
ATOM 811 O O . GLN A 1 108 ? 1.562 10.372 -14.447 1.00 98.62 108 GLN A O 1
ATOM 816 N N . VAL A 1 109 ? 1.010 9.133 -12.656 1.00 98.75 109 VAL A N 1
ATOM 817 C CA . VAL A 1 109 ? -0.428 9.466 -12.650 1.00 98.75 109 VAL A CA 1
ATOM 818 C C . VAL A 1 109 ? -0.887 10.201 -11.391 1.00 98.75 109 VAL A C 1
ATOM 820 O O . VAL A 1 109 ? -1.966 10.782 -11.394 1.00 98.75 109 VAL A O 1
ATOM 823 N N . ALA A 1 110 ? -0.075 10.223 -10.333 1.00 98.56 110 ALA A N 1
ATOM 824 C CA . ALA A 1 110 ? -0.307 11.056 -9.155 1.00 98.56 110 ALA A CA 1
ATOM 825 C C . ALA A 1 110 ? 1.000 11.397 -8.439 1.00 98.56 110 ALA A C 1
ATOM 827 O O . ALA A 1 110 ? 1.980 10.652 -8.522 1.00 98.56 110 ALA A O 1
ATOM 828 N N . GLN A 1 111 ? 0.978 12.508 -7.696 1.00 98.38 111 GL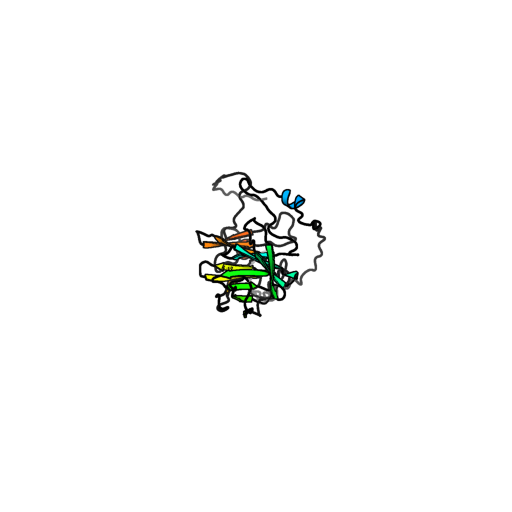N A N 1
ATOM 829 C CA . GLN A 1 111 ? 2.044 12.875 -6.773 1.00 98.38 111 GLN A CA 1
ATOM 830 C C . GLN A 1 111 ? 1.505 13.583 -5.523 1.00 98.38 111 GLN A C 1
ATOM 832 O O . GLN A 1 111 ? 0.841 14.619 -5.617 1.00 98.38 111 GLN A O 1
ATOM 837 N N . ARG A 1 112 ? 1.805 13.023 -4.350 1.00 98.25 112 ARG A N 1
ATOM 838 C CA . ARG A 1 112 ? 1.618 13.609 -3.014 1.00 98.25 112 ARG A CA 1
ATOM 839 C C . ARG A 1 112 ? 2.736 13.097 -2.101 1.00 98.25 112 ARG A C 1
ATOM 841 O O . ARG A 1 112 ? 3.165 11.963 -2.295 1.00 98.25 112 ARG A O 1
ATOM 848 N N . PRO A 1 113 ? 3.209 13.876 -1.117 1.00 97.69 113 PRO A N 1
ATOM 849 C CA . PRO A 1 113 ? 4.196 13.383 -0.161 1.00 97.69 113 PRO A CA 1
ATOM 850 C C . PRO A 1 113 ? 3.793 12.031 0.443 1.00 97.69 113 PRO A C 1
ATOM 852 O O . PRO A 1 113 ? 2.620 11.783 0.715 1.00 97.69 113 PRO A O 1
ATOM 855 N N . ASP A 1 114 ? 4.776 11.147 0.597 1.00 96.88 114 ASP A N 1
ATOM 856 C CA . ASP A 1 114 ? 4.668 9.890 1.342 1.00 96.88 114 ASP A CA 1
ATOM 857 C C . ASP A 1 114 ? 3.621 8.859 0.879 1.00 96.88 114 ASP A C 1
ATOM 859 O O . ASP A 1 114 ? 3.287 7.945 1.637 1.00 96.88 114 ASP A O 1
ATOM 863 N N . LEU A 1 115 ? 3.143 8.919 -0.369 1.00 98.25 115 LEU A N 1
ATOM 864 C CA . LEU A 1 115 ? 2.245 7.889 -0.910 1.00 98.25 115 LEU A CA 1
ATOM 865 C C . LEU A 1 115 ? 2.866 6.483 -0.849 1.00 98.25 115 LEU A C 1
ATOM 867 O O . LEU A 1 115 ? 3.905 6.212 -1.452 1.00 98.25 115 LEU A O 1
ATOM 871 N N . HIS A 1 116 ? 2.193 5.563 -0.159 1.00 98.12 116 HIS A N 1
ATOM 872 C CA . HIS A 1 116 ? 2.639 4.185 0.029 1.00 98.12 116 HIS A CA 1
ATOM 873 C C . HIS A 1 116 ? 1.564 3.176 -0.382 1.00 98.12 116 HIS A C 1
ATOM 875 O O . HIS A 1 116 ? 1.735 2.475 -1.379 1.00 98.12 116 HIS A O 1
ATOM 881 N N . GLY A 1 117 ? 0.487 3.073 0.395 1.00 98.00 117 GLY A N 1
ATOM 882 C CA . GLY A 1 117 ? -0.559 2.067 0.221 1.00 98.00 117 GLY A CA 1
ATOM 883 C C . GLY A 1 117 ? -1.504 2.413 -0.911 1.00 98.00 117 GLY A C 1
ATOM 884 O O . GLY A 1 117 ? -1.803 3.586 -1.125 1.00 98.00 117 GLY A O 1
ATOM 885 N N . MET A 1 118 ? -1.996 1.390 -1.605 1.00 98.50 118 MET A N 1
ATOM 886 C CA . MET A 1 118 ? -2.992 1.544 -2.658 1.00 98.50 118 MET A CA 1
ATOM 887 C C . MET A 1 118 ? -4.006 0.406 -2.611 1.00 98.50 118 MET A C 1
ATOM 889 O O . MET A 1 118 ? -3.630 -0.728 -2.328 1.00 98.50 118 MET A O 1
ATOM 893 N N . ALA A 1 119 ? -5.263 0.699 -2.935 1.00 98.44 119 ALA A N 1
ATOM 894 C CA . ALA A 1 119 ? -6.295 -0.305 -3.175 1.00 98.44 119 ALA A CA 1
ATOM 895 C C . ALA A 1 119 ? -7.233 0.172 -4.290 1.00 98.44 119 ALA A C 1
ATOM 897 O O . ALA A 1 119 ? -7.614 1.339 -4.320 1.00 98.44 119 ALA A O 1
ATOM 898 N N . LEU A 1 120 ? -7.615 -0.720 -5.202 1.00 98.38 120 LEU A N 1
ATOM 899 C CA . LEU A 1 120 ? -8.524 -0.416 -6.308 1.00 98.38 120 LEU A CA 1
ATOM 900 C C . LEU A 1 120 ? -9.873 -1.087 -6.069 1.00 98.38 120 LEU A C 1
ATOM 902 O O . LEU A 1 120 ? -9.927 -2.277 -5.756 1.00 98.38 120 LEU A O 1
ATOM 906 N N . ARG A 1 121 ? -10.963 -0.346 -6.270 1.00 97.56 121 ARG A N 1
ATOM 907 C CA . ARG A 1 121 ? -12.311 -0.917 -6.288 1.00 97.56 121 ARG A CA 1
ATOM 908 C C . ARG A 1 121 ? -13.271 -0.052 -7.083 1.00 97.56 121 ARG A C 1
ATOM 910 O O . ARG A 1 121 ? -13.260 1.162 -6.942 1.00 97.56 121 ARG A O 1
ATOM 917 N N . ASN A 1 122 ? -14.126 -0.690 -7.881 1.00 96.31 122 ASN A N 1
ATOM 918 C CA . ASN A 1 122 ? -15.204 -0.035 -8.631 1.00 96.31 122 ASN A CA 1
ATOM 919 C C . ASN A 1 122 ? -14.732 1.180 -9.453 1.00 96.31 122 ASN A C 1
ATOM 921 O O . ASN A 1 122 ? -15.390 2.212 -9.467 1.00 96.31 122 ASN A O 1
ATOM 925 N N . GLY A 1 123 ? -13.568 1.069 -10.101 1.00 97.31 123 GLY A N 1
ATOM 926 C CA . GLY A 1 123 ? -13.002 2.159 -10.899 1.00 97.31 123 GLY A CA 1
ATOM 927 C C . GLY A 1 123 ? -12.402 3.310 -10.087 1.00 97.31 123 GLY A C 1
ATOM 928 O O . GLY A 1 123 ? -11.997 4.292 -10.687 1.00 97.31 123 GLY A O 1
ATOM 929 N N . MET A 1 124 ? -12.292 3.202 -8.760 1.00 98.44 124 MET A N 1
ATOM 930 C CA . MET A 1 124 ? -11.617 4.188 -7.913 1.00 98.44 124 MET A CA 1
ATOM 931 C C . MET A 1 124 ? -10.341 3.612 -7.301 1.00 98.44 124 MET A C 1
ATOM 933 O O . MET A 1 124 ? -10.341 2.498 -6.766 1.00 98.44 124 MET A O 1
ATOM 937 N N . LEU A 1 125 ? -9.262 4.393 -7.340 1.00 98.75 125 LEU A N 1
ATOM 938 C CA . LEU A 1 125 ? -8.004 4.090 -6.669 1.00 98.75 125 LEU A CA 1
ATOM 939 C C . LEU A 1 125 ? -7.914 4.875 -5.357 1.00 98.75 125 LEU A C 1
ATOM 941 O O . LEU A 1 125 ? -7.962 6.106 -5.339 1.00 98.75 125 LEU A O 1
ATOM 945 N N . TYR A 1 126 ? -7.761 4.142 -4.261 1.00 98.88 126 TYR A N 1
ATOM 946 C CA . TYR A 1 126 ? -7.557 4.660 -2.914 1.00 98.88 126 TYR A CA 1
ATOM 947 C C . TYR A 1 126 ? -6.071 4.662 -2.604 1.00 98.88 126 TYR A C 1
ATOM 949 O O . TYR A 1 126 ? -5.396 3.665 -2.854 1.00 98.88 126 TYR A O 1
ATOM 957 N N . LEU A 1 127 ? -5.570 5.762 -2.050 1.00 98.81 127 LEU A N 1
ATOM 958 C CA . LEU A 1 127 ? -4.151 5.974 -1.786 1.00 98.81 127 LEU A CA 1
ATOM 959 C C . LEU A 1 127 ? -3.944 6.375 -0.327 1.00 98.81 127 LEU A C 1
ATOM 961 O O . LEU A 1 127 ? -4.652 7.248 0.170 1.00 98.81 127 LEU A O 1
ATOM 965 N N . ALA A 1 128 ? -2.952 5.794 0.341 1.00 98.44 128 ALA A N 1
ATOM 966 C CA . ALA A 1 128 ? -2.568 6.177 1.696 1.00 98.44 128 ALA A CA 1
ATOM 967 C C . ALA A 1 128 ? -1.176 6.819 1.714 1.00 98.44 128 ALA A C 1
ATOM 969 O O . ALA A 1 128 ? -0.207 6.227 1.228 1.00 98.44 128 ALA A O 1
ATOM 970 N N . ALA A 1 129 ? -1.100 8.009 2.304 1.00 98.12 129 ALA A N 1
ATOM 971 C CA . ALA A 1 129 ? 0.124 8.650 2.775 1.00 98.12 129 ALA A CA 1
ATOM 972 C C . ALA A 1 129 ? 0.254 8.461 4.296 1.00 98.12 129 ALA A C 1
ATOM 974 O O . ALA A 1 129 ? -0.549 7.756 4.905 1.00 98.12 129 ALA A O 1
ATOM 975 N N . VAL A 1 130 ? 1.255 9.077 4.930 1.00 97.12 130 VAL A N 1
ATOM 976 C CA . VAL A 1 130 ? 1.482 8.938 6.380 1.00 97.12 130 VAL A CA 1
ATOM 977 C C . VAL A 1 130 ? 0.289 9.438 7.197 1.00 97.12 130 VAL A C 1
ATOM 979 O O . VAL A 1 130 ? -0.168 8.720 8.094 1.00 97.12 130 VAL A O 1
ATOM 982 N N . ARG A 1 131 ? -0.202 10.651 6.889 1.00 97.56 131 ARG A N 1
ATOM 983 C CA . ARG A 1 131 ? -1.272 11.332 7.639 1.00 97.56 131 ARG A CA 1
ATOM 984 C C . ARG A 1 131 ? -2.601 11.396 6.881 1.00 97.56 131 ARG A C 1
ATOM 986 O O . ARG A 1 131 ? -3.630 11.745 7.463 1.00 97.56 131 ARG A O 1
ATOM 993 N N . GLU A 1 132 ? -2.580 11.062 5.595 1.00 98.38 132 GLU A N 1
ATOM 994 C CA . GLU A 1 132 ? -3.680 11.293 4.672 1.00 98.38 132 GLU A CA 1
ATOM 995 C C . GLU A 1 132 ? -4.137 10.028 3.946 1.00 98.38 132 GLU A C 1
ATOM 997 O O . GLU A 1 132 ? -3.359 9.118 3.655 1.00 98.38 132 GLU A O 1
ATOM 1002 N N . VAL A 1 133 ? -5.415 10.021 3.576 1.00 98.69 133 VAL A N 1
ATOM 1003 C CA . VAL A 1 133 ? -5.991 9.051 2.639 1.00 98.69 133 VAL A CA 1
ATOM 1004 C C . VAL A 1 133 ? -6.684 9.824 1.533 1.00 98.69 133 VAL A C 1
ATOM 1006 O O . VAL A 1 133 ? -7.417 10.775 1.810 1.00 98.69 133 VAL A O 1
ATOM 1009 N N . TYR A 1 134 ? -6.481 9.396 0.295 1.00 98.81 134 TYR A N 1
ATOM 1010 C CA . TYR A 1 134 ? -7.079 9.979 -0.896 1.00 98.81 134 TYR A CA 1
ATOM 1011 C C . TYR A 1 134 ? -7.875 8.930 -1.670 1.00 98.81 134 TYR A C 1
ATOM 1013 O O . TYR A 1 134 ? -7.606 7.732 -1.564 1.00 98.81 134 TYR A O 1
ATOM 1021 N N . ALA A 1 135 ? -8.808 9.389 -2.496 1.00 98.69 135 ALA A N 1
ATOM 1022 C CA . ALA A 1 135 ? -9.461 8.593 -3.526 1.00 98.69 135 ALA A CA 1
ATOM 1023 C C . ALA A 1 135 ? -9.504 9.379 -4.841 1.00 98.69 135 ALA A C 1
ATOM 1025 O O . ALA A 1 135 ? -9.677 10.598 -4.827 1.00 98.69 135 ALA A O 1
ATOM 1026 N N . ALA A 1 136 ? -9.359 8.688 -5.967 1.00 98.69 136 ALA A N 1
ATOM 1027 C CA . ALA A 1 136 ? -9.556 9.258 -7.296 1.00 98.69 136 ALA A CA 1
ATOM 1028 C C . ALA A 1 136 ? -10.181 8.236 -8.241 1.00 98.69 136 ALA A C 1
ATOM 1030 O O . ALA A 1 136 ? -9.870 7.045 -8.169 1.00 98.69 136 ALA A O 1
ATOM 1031 N N . ASP A 1 137 ? -11.011 8.720 -9.161 1.00 98.56 137 ASP A N 1
ATOM 1032 C CA . ASP A 1 137 ? -11.501 7.920 -10.278 1.00 98.56 137 ASP A CA 1
ATOM 1033 C C . ASP A 1 137 ? -10.345 7.520 -11.197 1.00 98.56 137 ASP A C 1
ATOM 1035 O O . ASP A 1 137 ? -9.465 8.324 -11.513 1.00 98.56 137 ASP A O 1
ATOM 1039 N N . VAL A 1 138 ? -10.364 6.278 -11.660 1.00 98.69 138 VAL A N 1
ATOM 1040 C CA . VAL A 1 138 ? -9.498 5.779 -12.721 1.00 98.69 138 VAL A CA 1
ATOM 1041 C C . VAL A 1 138 ? -10.189 6.059 -14.049 1.00 98.69 138 VAL A C 1
ATOM 1043 O O . VAL A 1 138 ? -11.257 5.520 -14.341 1.00 98.69 138 VAL A O 1
ATOM 1046 N N . ARG A 1 139 ? -9.584 6.924 -14.862 1.00 98.44 139 ARG A N 1
ATOM 1047 C CA . ARG A 1 139 ? -10.070 7.234 -16.209 1.00 98.44 139 ARG A CA 1
ATOM 1048 C C . ARG A 1 139 ? -9.850 6.050 -17.147 1.00 98.44 139 ARG A C 1
ATOM 1050 O O . ARG A 1 139 ? -9.046 5.161 -16.884 1.00 98.44 139 ARG A O 1
ATOM 1057 N N . THR A 1 140 ? -10.520 6.082 -18.295 1.00 96.56 140 THR A N 1
ATOM 1058 C CA . THR A 1 140 ?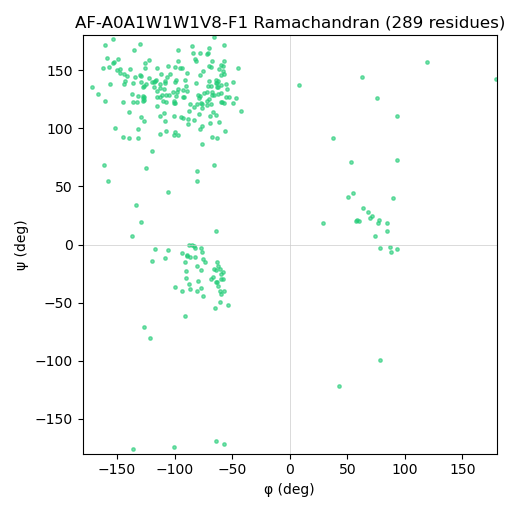 -10.430 5.038 -19.330 1.00 96.56 140 THR A CA 1
ATOM 1059 C C . THR A 1 140 ? -9.010 4.809 -19.851 1.00 96.56 140 THR A C 1
ATOM 1061 O O . THR A 1 140 ? -8.676 3.691 -20.228 1.00 96.56 140 THR A O 1
ATOM 1064 N N . ASP A 1 141 ? -8.155 5.835 -19.843 1.00 97.19 141 ASP A N 1
ATOM 1065 C CA . ASP A 1 141 ? -6.748 5.727 -20.242 1.00 97.19 141 ASP A CA 1
ATOM 1066 C C . ASP A 1 141 ? -5.826 5.209 -19.120 1.00 97.19 141 ASP A C 1
ATOM 1068 O O . ASP A 1 141 ? -4.631 5.015 -19.353 1.00 97.19 141 ASP A O 1
ATOM 1072 N N . GLY A 1 142 ? -6.364 4.945 -17.925 1.00 98.12 142 GLY A N 1
ATOM 1073 C CA . GLY A 1 142 ? -5.647 4.512 -16.724 1.00 98.12 142 GLY A CA 1
ATOM 1074 C C . GLY A 1 142 ? -5.119 5.660 -15.855 1.00 98.12 142 GLY A C 1
ATOM 1075 O O . GLY A 1 142 ? -4.604 5.403 -14.765 1.00 98.12 142 GLY A O 1
ATOM 1076 N N . THR A 1 143 ? -5.229 6.922 -16.289 1.00 98.56 143 THR A N 1
ATOM 1077 C CA . THR A 1 143 ? -4.846 8.075 -15.455 1.00 98.56 143 THR A CA 1
ATOM 1078 C C . THR A 1 143 ? -5.840 8.311 -14.323 1.00 98.56 143 THR A C 1
ATOM 1080 O O . THR A 1 143 ? -6.959 7.804 -14.342 1.00 98.56 143 THR A O 1
ATOM 1083 N N . LEU A 1 144 ? -5.439 9.102 -13.327 1.00 98.69 144 LEU A N 1
ATOM 1084 C CA . LEU A 1 144 ? -6.272 9.390 -12.163 1.00 98.69 144 LEU A CA 1
ATOM 1085 C C . LEU A 1 144 ? -6.961 10.751 -12.279 1.00 98.69 144 LEU A C 1
ATOM 1087 O O . LEU A 1 144 ? -6.360 11.730 -12.734 1.00 98.69 144 LEU A O 1
ATOM 1091 N N . GLY A 1 145 ? -8.220 10.790 -11.846 1.00 98.50 145 GLY A N 1
ATOM 1092 C CA . GLY A 1 145 ? -9.007 11.984 -11.559 1.00 98.50 145 GLY A CA 1
ATOM 1093 C C . GLY A 1 145 ? -8.360 12.914 -10.529 1.00 98.50 145 GLY A C 1
ATOM 1094 O O . GLY A 1 145 ? -7.218 12.728 -10.106 1.00 98.50 145 GLY A O 1
ATOM 1095 N N . GLU A 1 146 ? -9.104 13.932 -10.103 1.00 97.75 146 GLU A N 1
ATOM 1096 C CA . GLU A 1 146 ? -8.682 14.737 -8.958 1.00 97.75 146 GLU A CA 1
ATOM 1097 C C . GLU A 1 146 ? -8.597 13.861 -7.696 1.00 97.75 146 GLU A C 1
ATOM 1099 O O . GLU A 1 146 ? -9.482 13.051 -7.423 1.00 97.75 146 GLU A O 1
ATOM 1104 N N . LEU A 1 147 ? -7.524 14.029 -6.919 1.00 98.38 147 LEU A N 1
ATOM 1105 C CA . LEU A 1 147 ? -7.364 13.351 -5.636 1.00 98.38 147 LEU A CA 1
ATOM 1106 C C . LEU A 1 147 ? -8.248 14.014 -4.580 1.00 98.38 147 LEU A C 1
ATOM 1108 O O . LEU A 1 147 ? -7.878 15.042 -4.010 1.00 98.38 147 LEU A O 1
ATOM 1112 N N . LYS A 1 148 ? -9.377 13.381 -4.269 1.00 98.38 148 LYS A N 1
ATOM 1113 C CA . LYS A 1 148 ? -10.234 13.763 -3.149 1.00 98.38 148 LYS A CA 1
ATOM 1114 C C . LYS A 1 148 ? -9.618 13.283 -1.839 1.00 98.38 148 LYS A C 1
ATOM 1116 O O . LYS A 1 148 ? -9.422 12.085 -1.642 1.00 98.38 148 LYS A O 1
ATOM 1121 N N . THR A 1 149 ? -9.358 14.203 -0.918 1.00 98.56 149 THR A N 1
ATOM 1122 C CA . THR A 1 149 ? -8.910 13.872 0.441 1.00 98.56 149 THR A CA 1
ATOM 1123 C C . THR A 1 149 ? -10.062 13.277 1.253 1.00 98.56 149 THR A C 1
ATOM 1125 O O . THR A 1 149 ? -11.101 13.913 1.415 1.00 98.56 149 THR A O 1
ATOM 1128 N N . LEU A 1 150 ? -9.864 12.072 1.788 1.00 98.50 150 LEU A N 1
ATOM 1129 C CA . LEU A 1 150 ? -10.764 11.419 2.743 1.00 98.50 150 LEU A CA 1
ATOM 1130 C C . LEU A 1 150 ? -10.340 11.696 4.190 1.00 98.50 150 LEU A C 1
ATOM 1132 O O . LEU A 1 150 ? -11.184 11.951 5.042 1.00 98.50 150 LEU A O 1
ATOM 1136 N N . TYR A 1 151 ? -9.031 11.690 4.453 1.00 98.19 151 TYR A N 1
ATOM 1137 C CA . TYR A 1 151 ? -8.454 11.966 5.770 1.00 98.19 151 TYR A CA 1
ATOM 1138 C C . TYR A 1 151 ? -7.218 12.842 5.664 1.00 98.19 151 TYR A C 1
ATOM 1140 O O . TYR A 1 151 ? -6.492 12.771 4.675 1.00 98.19 151 TYR A O 1
ATOM 1148 N N . LYS A 1 152 ? -6.974 13.624 6.719 1.00 97.62 152 LYS A N 1
ATOM 1149 C CA . LYS A 1 152 ? -5.758 14.436 6.904 1.00 97.62 152 LYS A CA 1
ATOM 1150 C C . LYS A 1 152 ? -5.189 14.383 8.327 1.00 97.62 152 LYS A C 1
ATOM 1152 O O . LYS A 1 152 ? -4.322 15.169 8.699 1.00 97.62 152 LYS A O 1
ATOM 1157 N N . ASP A 1 153 ? -5.754 13.511 9.150 1.00 97.25 153 ASP A N 1
ATOM 1158 C CA . ASP A 1 153 ? -5.587 13.469 10.597 1.00 97.25 153 ASP A CA 1
ATOM 1159 C C . ASP A 1 153 ? -5.207 12.069 11.100 1.00 97.25 153 ASP A C 1
ATOM 1161 O O . ASP A 1 153 ? -5.362 11.801 12.290 1.00 97.25 153 ASP A O 1
ATOM 1165 N N . LEU A 1 154 ? -4.700 11.181 10.229 1.00 97.69 154 LEU A N 1
ATOM 1166 C CA . LEU A 1 154 ? -4.158 9.904 10.700 1.00 97.69 154 LEU A CA 1
ATOM 1167 C C . LEU A 1 154 ? -3.028 10.158 11.716 1.00 97.69 154 LEU A C 1
ATOM 1169 O O . LEU A 1 154 ? -2.326 11.180 11.630 1.00 97.69 154 LEU A O 1
ATOM 1173 N N . PRO A 1 155 ? -2.844 9.249 12.690 1.00 95.81 155 PRO A N 1
ATOM 1174 C CA . PRO A 1 155 ? -1.803 9.387 13.695 1.00 95.81 155 PRO A CA 1
ATOM 1175 C C . PRO A 1 155 ? -0.418 9.474 13.059 1.00 95.81 155 PRO A C 1
ATOM 1177 O O . PRO A 1 155 ? -0.162 8.956 11.965 1.00 95.81 155 PRO A O 1
ATOM 1180 N N . ASP A 1 156 ? 0.488 10.121 13.790 1.00 90.69 156 ASP A N 1
ATOM 1181 C CA . ASP A 1 156 ? 1.880 10.195 13.377 1.00 90.69 156 ASP A CA 1
ATOM 1182 C C . ASP A 1 156 ? 2.512 8.799 13.258 1.00 90.69 156 ASP A C 1
ATOM 1184 O O . ASP A 1 156 ? 2.060 7.816 13.851 1.00 90.69 156 ASP A O 1
ATOM 1188 N N . ALA A 1 157 ? 3.537 8.705 12.423 1.00 87.12 157 ALA A N 1
ATOM 1189 C CA . ALA A 1 157 ? 4.172 7.450 12.068 1.00 87.12 157 ALA A CA 1
ATOM 1190 C C . ALA A 1 157 ? 5.338 7.045 12.966 1.00 87.12 157 ALA A C 1
ATOM 1192 O O . ALA A 1 157 ? 5.609 5.848 13.067 1.00 87.12 157 ALA A O 1
ATOM 1193 N N . GLY A 1 158 ? 6.056 8.009 13.554 1.00 92.50 158 GLY A N 1
ATOM 1194 C CA . GLY A 1 158 ? 7.363 7.754 14.156 1.00 92.50 158 GLY A CA 1
ATOM 1195 C C . GLY A 1 158 ? 8.236 6.847 13.272 1.00 92.50 158 GLY A C 1
ATOM 1196 O O . GLY A 1 158 ? 8.483 7.142 12.102 1.00 92.50 158 GLY A O 1
ATOM 1197 N N . GLN A 1 159 ? 8.666 5.708 13.821 1.00 93.31 159 GLN A N 1
ATOM 1198 C CA . GLN A 1 159 ? 9.509 4.722 13.137 1.00 93.31 159 GLN A CA 1
ATOM 1199 C C . GLN A 1 159 ? 8.830 4.007 11.947 1.00 93.31 159 GLN A C 1
ATOM 1201 O O . GLN A 1 159 ? 9.532 3.603 11.016 1.00 93.31 159 GLN A O 1
ATOM 1206 N N . HIS A 1 160 ? 7.498 3.852 11.927 1.00 96.31 160 HIS A N 1
ATOM 1207 C CA . HIS A 1 160 ? 6.791 3.028 10.931 1.00 96.31 160 HIS A CA 1
ATOM 1208 C C . HIS A 1 160 ? 5.787 3.840 10.081 1.00 96.31 160 HIS A C 1
ATOM 1210 O O . HIS A 1 160 ? 4.573 3.799 10.309 1.00 96.31 160 HIS A O 1
ATOM 1216 N N . PRO A 1 161 ? 6.271 4.558 9.043 1.00 96.38 161 PRO A N 1
ATOM 1217 C CA . PRO A 1 161 ? 5.455 5.460 8.220 1.00 96.38 161 PRO A CA 1
ATOM 1218 C C . PRO A 1 161 ? 4.651 4.804 7.112 1.00 96.38 161 PRO A C 1
ATOM 1220 O O . PRO A 1 161 ? 3.805 5.446 6.496 1.00 96.38 161 PRO A O 1
ATOM 1223 N N . ASN A 1 162 ? 4.904 3.535 6.824 1.00 97.06 162 ASN A N 1
ATOM 1224 C CA . ASN A 1 162 ? 4.167 2.851 5.780 1.00 97.06 162 ASN A CA 1
ATOM 1225 C C . ASN A 1 162 ? 2.716 2.617 6.215 1.00 97.06 162 ASN A C 1
ATOM 1227 O O . ASN A 1 162 ? 2.435 2.271 7.363 1.00 97.06 162 ASN A O 1
ATOM 1231 N N . ARG A 1 163 ? 1.812 2.790 5.256 1.00 97.44 163 ARG A N 1
ATOM 1232 C CA . ARG A 1 163 ? 0.376 2.567 5.392 1.00 97.44 163 ARG A CA 1
ATOM 1233 C C . ARG A 1 163 ? -0.060 1.635 4.274 1.00 97.44 163 ARG A C 1
ATOM 1235 O O . ARG A 1 163 ? 0.203 1.952 3.115 1.00 97.44 163 ARG A O 1
ATOM 1242 N N . THR A 1 164 ? -0.669 0.497 4.579 1.00 97.94 164 THR A N 1
ATOM 1243 C CA . THR A 1 164 ? -1.179 -0.433 3.556 1.00 97.94 164 THR A CA 1
ATOM 1244 C C . THR A 1 164 ? -2.694 -0.398 3.532 1.00 97.94 164 THR A C 1
ATOM 1246 O O . THR A 1 164 ? -3.319 -0.308 4.583 1.00 97.94 164 THR A O 1
ATOM 1249 N N . LEU A 1 165 ? -3.269 -0.465 2.331 1.00 97.81 165 LEU A N 1
ATOM 1250 C CA . LEU A 1 165 ? -4.706 -0.458 2.091 1.00 97.81 165 LEU A CA 1
ATOM 1251 C C . LEU A 1 165 ? -5.142 -1.775 1.461 1.00 97.81 165 LEU A C 1
ATOM 1253 O O . LEU A 1 165 ? -4.452 -2.282 0.579 1.00 97.81 165 LEU A O 1
ATOM 1257 N N . ASN A 1 166 ? -6.302 -2.290 1.861 1.00 98.00 166 ASN A N 1
ATOM 1258 C CA . ASN A 1 166 ? -6.967 -3.370 1.138 1.00 98.00 166 ASN A CA 1
ATOM 1259 C C . ASN A 1 166 ? -8.474 -3.375 1.436 1.00 98.00 166 ASN A C 1
ATOM 1261 O O . ASN A 1 166 ? -8.901 -2.926 2.501 1.00 98.00 166 ASN A O 1
ATOM 1265 N N . PHE A 1 167 ? -9.285 -3.867 0.502 1.00 98.19 167 PHE A N 1
ATOM 1266 C CA . PHE A 1 167 ? -10.729 -3.984 0.696 1.00 98.19 167 PHE A CA 1
ATOM 1267 C C . PHE A 1 167 ? -11.094 -5.323 1.329 1.00 98.19 167 PHE A C 1
ATOM 1269 O O . PHE A 1 167 ? -10.670 -6.379 0.860 1.00 98.19 167 PHE A O 1
ATOM 1276 N N . GLY A 1 168 ? -11.931 -5.263 2.361 1.00 97.56 168 GLY A N 1
ATOM 1277 C CA . GLY A 1 168 ? -12.537 -6.440 2.962 1.00 97.56 168 GLY A CA 1
ATOM 1278 C C . GLY A 1 168 ? -13.708 -6.988 2.136 1.00 97.56 168 GLY A C 1
ATOM 1279 O O . GLY A 1 168 ? -14.254 -6.300 1.266 1.00 97.56 168 GLY A O 1
ATOM 1280 N N . PRO A 1 169 ? -14.143 -8.228 2.422 1.00 97.31 169 PRO A N 1
ATOM 1281 C CA . PRO A 1 169 ? -15.303 -8.855 1.784 1.00 97.31 169 PRO A CA 1
ATOM 1282 C C . PRO A 1 169 ? -16.624 -8.154 2.129 1.00 97.31 169 PRO A C 1
ATOM 1284 O O . PRO A 1 169 ? -17.589 -8.270 1.381 1.00 97.31 169 PRO A O 1
ATOM 1287 N N . ASP A 1 170 ? -16.656 -7.403 3.230 1.00 96.81 170 ASP A N 1
ATOM 1288 C CA . ASP A 1 170 ? -17.768 -6.541 3.641 1.00 96.81 170 ASP A CA 1
ATOM 1289 C C . ASP A 1 170 ? -17.823 -5.220 2.854 1.00 96.81 170 ASP A C 1
ATOM 1291 O O . ASP A 1 170 ? -18.723 -4.399 3.029 1.00 96.81 170 ASP A O 1
ATOM 1295 N N . GLY A 1 171 ? -16.850 -5.005 1.972 1.00 97.44 171 GLY A N 1
ATOM 1296 C CA . GLY A 1 171 ? -16.761 -3.828 1.144 1.00 97.44 171 GLY A CA 1
ATOM 1297 C C . GLY A 1 171 ? -16.264 -2.580 1.862 1.00 97.44 171 GLY A C 1
ATOM 1298 O O . GLY A 1 171 ? -16.461 -1.478 1.341 1.00 97.44 171 GLY A O 1
ATOM 1299 N N . LYS A 1 172 ? -15.610 -2.715 3.010 1.00 98.19 172 LYS A N 1
ATOM 1300 C CA . LYS A 1 172 ? -14.931 -1.596 3.661 1.00 98.19 172 LYS A CA 1
ATOM 1301 C C . LYS A 1 172 ? -13.448 -1.585 3.325 1.00 98.19 172 LYS A C 1
ATOM 1303 O O . LYS A 1 172 ? -12.876 -2.588 2.900 1.00 98.19 172 LYS A O 1
ATOM 1308 N N . LEU A 1 173 ? -12.843 -0.416 3.471 1.00 98.44 173 LEU A N 1
ATOM 1309 C CA . LEU A 1 173 ? -11.422 -0.200 3.277 1.00 98.44 173 LEU A CA 1
ATOM 1310 C C . LEU A 1 173 ? -10.710 -0.377 4.615 1.00 98.44 173 LEU A C 1
ATOM 1312 O O . LEU A 1 173 ? -11.058 0.274 5.597 1.00 98.44 173 LEU A O 1
ATOM 1316 N N . TYR A 1 174 ? -9.697 -1.228 4.642 1.00 98.62 174 TYR A N 1
ATOM 1317 C CA . TYR A 1 174 ? -8.862 -1.441 5.813 1.00 98.62 174 TYR A CA 1
ATOM 1318 C C . TYR A 1 174 ? -7.499 -0.805 5.593 1.00 98.62 174 TYR A C 1
ATOM 1320 O O . TYR A 1 174 ? -6.983 -0.803 4.474 1.00 98.62 174 TYR A O 1
ATOM 1328 N N . LEU A 1 175 ? -6.936 -0.261 6.666 1.00 98.44 175 LEU A N 1
ATOM 1329 C CA . LEU A 1 175 ? -5.725 0.548 6.654 1.00 98.44 175 LEU A CA 1
ATOM 1330 C C . LEU A 1 175 ? -4.816 0.138 7.811 1.00 98.44 175 LEU A C 1
ATOM 1332 O O . LEU A 1 175 ? -5.224 0.222 8.968 1.00 98.44 175 LEU A O 1
ATOM 1336 N N . SER A 1 176 ? -3.578 -0.263 7.524 1.00 98.06 176 SER A N 1
ATOM 1337 C CA . SER A 1 176 ? -2.597 -0.528 8.579 1.00 98.06 176 SER A CA 1
ATOM 1338 C C . SER A 1 176 ? -1.931 0.752 9.083 1.00 98.06 176 SER A C 1
ATOM 1340 O O . SER A 1 176 ? -1.562 1.636 8.303 1.00 98.06 176 SER A O 1
ATOM 1342 N N . VAL A 1 177 ? -1.749 0.831 10.403 1.00 98.00 177 VAL A N 1
ATOM 1343 C CA . VAL A 1 177 ? -1.044 1.918 11.086 1.00 98.00 177 VAL A CA 1
ATOM 1344 C C . VAL A 1 177 ? -0.002 1.314 12.025 1.00 98.00 177 VAL A C 1
ATOM 1346 O O . VAL A 1 177 ? -0.340 0.720 13.045 1.00 98.00 177 VAL A O 1
ATOM 1349 N N . GLY A 1 178 ? 1.277 1.474 11.683 1.00 96.56 178 GLY A N 1
ATOM 1350 C CA . GLY A 1 178 ? 2.391 0.961 12.485 1.00 96.56 178 GLY A CA 1
ATOM 1351 C C . GLY A 1 178 ? 2.600 1.695 13.818 1.00 96.56 178 GLY A C 1
ATOM 1352 O O . GLY A 1 178 ? 2.004 2.749 14.081 1.00 96.56 178 GLY A O 1
ATOM 1353 N N . SER A 1 179 ? 3.452 1.113 14.661 1.00 96.25 179 SER A N 1
ATOM 1354 C CA . SER A 1 179 ? 3.911 1.682 15.927 1.00 96.25 179 SER A CA 1
ATOM 1355 C C . SER A 1 179 ? 4.801 2.894 15.695 1.00 96.25 179 SER A C 1
ATOM 1357 O O . SER A 1 179 ? 5.518 2.985 14.700 1.00 96.25 179 SER A O 1
ATOM 1359 N N . THR A 1 180 ? 4.833 3.801 16.659 1.00 95.25 180 THR A N 1
ATOM 1360 C CA . THR A 1 180 ? 5.713 4.979 16.612 1.00 95.25 180 THR A CA 1
ATOM 1361 C C . THR A 1 180 ? 7.186 4.670 16.903 1.00 95.25 180 THR A C 1
ATOM 1363 O O . THR A 1 1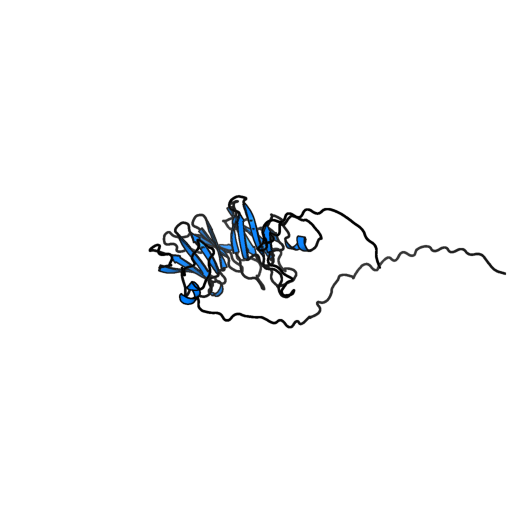80 ? 8.055 5.497 16.633 1.00 95.25 180 THR A O 1
ATOM 1366 N N . CYS A 1 181 ? 7.498 3.480 17.413 1.00 90.25 181 CYS A N 1
ATOM 1367 C CA . CYS A 1 181 ? 8.825 3.110 17.905 1.00 90.25 181 CYS A CA 1
ATOM 1368 C C . CYS A 1 181 ? 9.069 1.595 17.808 1.00 90.25 181 CYS A C 1
ATOM 1370 O O . CYS A 1 181 ? 8.164 0.818 17.477 1.00 90.25 181 CYS A O 1
ATOM 1372 N N . ASN A 1 182 ? 10.281 1.177 18.184 1.00 88.94 182 ASN A N 1
ATOM 1373 C CA . ASN A 1 182 ? 10.643 -0.231 18.280 1.00 88.94 182 ASN A CA 1
ATOM 1374 C C . ASN A 1 182 ? 9.852 -0.971 19.374 1.00 88.94 182 ASN A C 1
ATOM 1376 O O . ASN A 1 182 ? 9.205 -1.980 19.092 1.00 88.94 182 ASN A O 1
ATOM 1380 N N . SER A 1 183 ? 9.906 -0.453 20.606 1.00 87.19 183 SER A N 1
ATOM 1381 C CA . SER A 1 183 ? 9.222 -0.991 21.785 1.00 87.19 183 SER A CA 1
ATOM 1382 C C . SER A 1 183 ? 8.926 0.140 22.770 1.00 87.19 183 SER A C 1
ATOM 1384 O O . SER A 1 183 ? 9.811 0.622 23.474 1.00 87.19 183 SER A O 1
ATOM 1386 N N . CYS A 1 184 ? 7.689 0.625 22.769 1.00 82.50 184 CYS A N 1
ATOM 1387 C CA . CYS A 1 184 ? 7.221 1.671 23.669 1.00 82.50 184 CYS A CA 1
ATOM 1388 C C . CYS A 1 184 ? 5.692 1.658 23.736 1.00 82.50 184 CYS A C 1
ATOM 1390 O O . CYS A 1 184 ? 5.012 0.949 22.987 1.00 82.50 184 CYS A O 1
ATOM 1392 N N . LYS A 1 185 ? 5.150 2.451 24.660 1.00 87.31 185 LYS A N 1
ATOM 1393 C CA . LYS A 1 185 ? 3.720 2.732 24.704 1.00 87.31 185 LYS A CA 1
ATOM 1394 C C . LYS A 1 185 ? 3.367 3.703 23.583 1.00 87.31 185 LYS A C 1
ATOM 1396 O O . LYS A 1 185 ? 3.982 4.759 23.469 1.00 87.31 185 LYS A O 1
ATOM 1401 N N . GLU A 1 186 ? 2.341 3.364 22.813 1.00 92.94 186 GLU A N 1
ATOM 1402 C CA . GLU A 1 186 ? 1.881 4.236 21.739 1.00 92.94 186 GLU A CA 1
ATOM 1403 C C . GLU A 1 186 ? 1.237 5.523 22.281 1.00 92.94 186 GLU A C 1
ATOM 1405 O O . GLU A 1 186 ? 0.424 5.460 23.213 1.00 92.94 186 GLU A O 1
ATOM 1410 N N . PRO A 1 187 ? 1.548 6.690 21.688 1.00 91.81 187 PRO A N 1
ATOM 1411 C CA . PRO A 1 187 ? 0.961 7.965 22.090 1.00 91.81 187 PRO A CA 1
ATOM 1412 C C . PRO A 1 187 ? -0.476 8.142 21.578 1.00 91.81 187 PRO A C 1
ATOM 1414 O O . PRO A 1 187 ? -1.238 8.925 22.143 1.00 91.81 187 PRO A O 1
ATOM 1417 N N . ASN A 1 188 ? -0.867 7.423 20.520 1.00 96.25 188 ASN A N 1
ATOM 1418 C CA . ASN A 1 188 ? -2.214 7.440 19.960 1.00 96.25 188 ASN A CA 1
ATOM 1419 C C . ASN A 1 188 ? -2.783 6.014 19.900 1.00 96.25 188 ASN A C 1
ATOM 1421 O O . ASN A 1 188 ? -2.095 5.074 19.513 1.00 96.25 188 ASN A O 1
ATOM 1425 N N . LYS A 1 189 ? -4.065 5.860 20.249 1.00 96.31 189 LYS A N 1
ATOM 1426 C CA . LYS A 1 189 ? -4.785 4.575 20.241 1.00 96.31 189 LYS A CA 1
ATOM 1427 C C . LYS A 1 189 ? -4.912 3.921 18.858 1.00 96.31 189 LYS A C 1
ATOM 1429 O O . LYS A 1 189 ? -5.250 2.746 18.787 1.00 96.31 189 LYS A O 1
ATOM 1434 N N . GLU A 1 190 ? -4.723 4.687 17.785 1.00 97.50 190 GLU A N 1
ATOM 1435 C CA . GLU A 1 190 ? -4.742 4.204 16.402 1.00 97.50 190 GLU A CA 1
ATOM 1436 C C . GLU A 1 190 ? -3.349 3.747 15.928 1.00 97.50 190 GLU A C 1
ATOM 1438 O O . GLU A 1 190 ? -3.252 3.114 14.882 1.00 97.50 190 GLU A O 1
ATOM 1443 N N . ASN A 1 191 ? -2.267 3.995 16.675 1.00 97.38 191 ASN A N 1
ATOM 1444 C CA . ASN A 1 191 ? -0.960 3.412 16.357 1.00 97.38 191 ASN A CA 1
ATOM 1445 C C . ASN A 1 191 ? -0.891 1.930 16.743 1.00 97.38 191 ASN A C 1
ATOM 1447 O O . ASN A 1 191 ? -1.502 1.496 17.718 1.00 97.38 191 ASN A O 1
ATOM 1451 N N . ALA A 1 192 ? -0.097 1.169 15.987 1.00 96.38 192 ALA A N 1
ATOM 1452 C CA . ALA A 1 192 ? 0.007 -0.284 16.095 1.00 96.38 192 ALA A CA 1
ATOM 1453 C C . ALA A 1 192 ? -1.355 -1.003 15.955 1.00 96.38 192 ALA A C 1
ATOM 1455 O O . ALA A 1 192 ? -1.706 -1.892 16.745 1.00 96.38 192 ALA A O 1
ATOM 1456 N N . THR A 1 193 ? -2.149 -0.576 14.967 1.00 97.44 193 THR A N 1
ATOM 1457 C CA . THR A 1 193 ? -3.505 -1.079 14.722 1.00 97.44 193 THR A CA 1
ATOM 1458 C C . THR A 1 193 ? -3.790 -1.360 13.250 1.00 97.44 193 THR A C 1
ATOM 1460 O O . THR A 1 193 ? -3.070 -0.941 12.339 1.00 97.44 193 THR A O 1
ATOM 1463 N N . LEU A 1 194 ? -4.903 -2.056 13.032 1.00 98.44 194 LEU A N 1
ATOM 1464 C CA . LEU A 1 194 ? -5.609 -2.091 11.764 1.00 98.44 194 LEU A CA 1
ATOM 1465 C C . LEU A 1 194 ? -6.906 -1.290 11.903 1.00 98.44 194 LEU A C 1
ATOM 1467 O O . LEU A 1 194 ? -7.750 -1.592 12.754 1.00 98.44 194 LEU A O 1
ATOM 1471 N N . LEU A 1 195 ? -7.060 -0.280 11.056 1.00 98.50 195 LEU A N 1
ATOM 1472 C CA . LEU A 1 195 ? -8.259 0.539 10.961 1.00 98.50 195 LEU A CA 1
ATOM 1473 C C . LEU A 1 195 ? -9.201 -0.008 9.888 1.00 98.50 195 LEU A C 1
ATOM 1475 O O . LEU A 1 195 ? -8.758 -0.577 8.893 1.00 98.50 195 LEU A O 1
ATOM 1479 N N . GLU A 1 196 ? -10.494 0.229 10.070 1.00 98.25 196 GLU A N 1
ATOM 1480 C CA . GLU A 1 196 ? -11.549 0.033 9.073 1.00 98.25 196 GLU A CA 1
ATOM 1481 C C . GLU A 1 196 ? -12.241 1.363 8.812 1.00 98.25 196 GLU A C 1
ATOM 1483 O O . GLU A 1 196 ? -12.476 2.146 9.734 1.00 98.25 196 GLU A O 1
ATOM 1488 N N . ILE A 1 197 ? -12.558 1.608 7.546 1.00 98.12 197 ILE A N 1
ATOM 1489 C CA . ILE A 1 197 ? -13.115 2.852 7.036 1.00 98.12 197 ILE A CA 1
ATOM 1490 C C . ILE A 1 197 ? -14.125 2.508 5.934 1.00 98.12 197 ILE A C 1
ATOM 1492 O O . ILE A 1 197 ? -13.892 1.623 5.107 1.00 98.12 197 ILE A O 1
ATOM 1496 N N . LYS A 1 198 ? -15.253 3.219 5.868 1.00 98.19 198 LYS A N 1
ATOM 1497 C CA . LYS A 1 198 ? -16.150 3.121 4.711 1.00 98.19 198 LYS A CA 1
ATOM 1498 C C . LYS A 1 198 ? -15.510 3.762 3.464 1.00 98.19 198 LYS A C 1
ATOM 1500 O O . LYS A 1 198 ? -14.710 4.688 3.594 1.00 98.19 198 LYS A O 1
ATOM 1505 N N . PRO A 1 199 ? -15.873 3.329 2.243 1.00 97.38 199 PRO A N 1
ATOM 1506 C CA . PRO A 1 199 ? -15.276 3.856 1.008 1.00 97.38 199 PRO A CA 1
ATOM 1507 C C . PRO A 1 199 ? -15.464 5.366 0.784 1.00 97.38 199 PRO A C 1
ATOM 1509 O O . PRO A 1 199 ? -14.712 5.966 0.023 1.00 97.38 199 PRO A O 1
ATOM 1512 N N . ASP A 1 200 ? -16.455 5.985 1.427 1.00 96.69 200 ASP A N 1
ATOM 1513 C CA . ASP A 1 200 ? -16.700 7.432 1.390 1.00 96.69 200 ASP A CA 1
ATOM 1514 C C . ASP A 1 200 ? -15.825 8.228 2.376 1.00 96.69 200 ASP A C 1
ATOM 1516 O O . ASP A 1 200 ? -15.881 9.457 2.399 1.00 96.69 200 ASP A O 1
ATOM 1520 N N . GLY A 1 201 ? -15.010 7.537 3.177 1.00 96.94 201 GLY A N 1
ATOM 1521 C CA . GLY A 1 201 ? -14.197 8.128 4.228 1.00 96.94 201 GLY A CA 1
ATOM 1522 C C . GLY A 1 201 ? -14.937 8.318 5.550 1.00 96.94 201 GLY A C 1
ATOM 1523 O O . GLY A 1 201 ? -14.409 8.991 6.422 1.00 96.94 201 GLY A O 1
ATOM 1524 N N . SER A 1 202 ? -16.126 7.756 5.764 1.00 97.88 202 SER A N 1
ATOM 1525 C CA . SER A 1 202 ? -16.809 7.805 7.065 1.00 97.88 202 SER A CA 1
ATOM 1526 C C . SER A 1 202 ? -16.583 6.531 7.896 1.00 97.88 202 SER A C 1
ATOM 1528 O O . SER A 1 202 ? -16.091 5.513 7.410 1.00 97.88 202 SER A O 1
ATOM 1530 N N . GLY A 1 203 ? -16.931 6.573 9.185 1.00 96.69 203 GLY A N 1
ATOM 1531 C CA . GLY A 1 203 ? -16.957 5.379 10.040 1.00 96.69 203 GLY A CA 1
ATOM 1532 C C . GLY A 1 203 ? -15.594 4.786 10.420 1.00 96.69 203 GLY A C 1
ATOM 1533 O O . GLY A 1 203 ? -15.549 3.596 10.724 1.00 96.69 203 GLY A O 1
ATOM 1534 N N . ARG A 1 204 ? -14.509 5.580 10.416 1.00 98.00 204 ARG A N 1
ATOM 1535 C CA . ARG A 1 204 ? -13.181 5.142 10.884 1.00 98.00 204 ARG A CA 1
ATOM 1536 C C . ARG A 1 204 ? -13.255 4.561 12.293 1.00 98.00 204 ARG A C 1
ATOM 1538 O O . ARG A 1 204 ? -13.716 5.227 13.219 1.00 98.00 204 ARG A O 1
ATOM 1545 N N . ARG A 1 205 ? -12.742 3.343 12.459 1.00 97.94 205 ARG A N 1
ATOM 1546 C CA . ARG A 1 205 ? -12.592 2.679 13.760 1.00 97.94 205 ARG A CA 1
ATOM 1547 C C . ARG A 1 205 ? -11.386 1.746 13.774 1.00 97.94 205 ARG A C 1
ATOM 1549 O O . ARG A 1 205 ? -10.946 1.282 12.727 1.00 97.94 205 ARG A O 1
ATOM 1556 N N . VAL A 1 206 ? -10.901 1.430 14.971 1.00 98.50 206 VAL A N 1
ATOM 1557 C CA . VAL A 1 206 ? -9.907 0.371 15.192 1.00 98.50 206 VAL A CA 1
ATOM 1558 C C . VAL A 1 206 ? -10.611 -0.985 15.155 1.00 98.50 206 VAL A C 1
ATOM 1560 O O . VAL A 1 206 ? -11.587 -1.182 15.878 1.00 98.50 206 VAL A O 1
ATOM 1563 N N . VAL A 1 207 ? -10.114 -1.912 14.334 1.00 97.25 207 VAL A N 1
ATOM 1564 C CA . VAL A 1 207 ? -10.621 -3.296 14.251 1.00 97.25 207 VAL A CA 1
ATOM 1565 C C . VAL A 1 207 ? -9.751 -4.261 15.034 1.00 97.25 207 VAL A C 1
ATOM 1567 O O . VAL A 1 207 ? -10.277 -5.174 15.658 1.00 97.25 207 VAL A O 1
ATOM 1570 N N . ALA A 1 208 ? -8.438 -4.056 15.037 1.00 97.56 208 ALA A N 1
ATOM 1571 C CA . ALA A 1 208 ? -7.501 -4.848 15.824 1.00 97.56 208 ALA A CA 1
ATOM 1572 C C . ALA A 1 208 ? -6.323 -3.979 16.265 1.00 97.56 208 ALA A C 1
ATOM 1574 O O . ALA A 1 208 ? -5.956 -3.028 15.571 1.00 97.56 208 ALA A O 1
ATOM 1575 N N . LYS A 1 209 ? -5.728 -4.310 17.410 1.00 96.00 209 LYS A N 1
ATOM 1576 C CA . LYS A 1 209 ? -4.582 -3.607 17.998 1.00 96.00 209 LYS A CA 1
ATOM 1577 C C . LYS A 1 209 ? -3.467 -4.576 18.377 1.00 96.00 209 LYS A C 1
ATOM 1579 O O . LYS A 1 209 ? -3.632 -5.792 18.315 1.00 96.00 209 LYS A O 1
ATOM 1584 N N . GLY A 1 210 ? -2.326 -4.022 18.778 1.00 93.19 210 GLY A N 1
ATOM 1585 C CA . GLY A 1 210 ? -1.138 -4.810 19.096 1.00 93.19 210 GLY A CA 1
ATOM 1586 C C . GLY A 1 210 ? -0.403 -5.291 17.844 1.00 93.19 210 GLY A C 1
ATOM 1587 O O . GLY A 1 210 ? 0.357 -6.241 17.913 1.00 93.19 210 GLY A O 1
ATOM 1588 N N . LEU A 1 211 ? -0.613 -4.635 16.706 1.00 94.25 211 LEU A N 1
ATOM 1589 C CA . LEU A 1 211 ? 0.012 -4.957 15.427 1.00 94.25 211 LEU A CA 1
ATOM 1590 C C . LEU A 1 211 ? 1.184 -3.998 15.219 1.00 94.25 211 LEU A C 1
ATOM 1592 O O . LEU A 1 211 ? 0.961 -2.854 14.831 1.00 94.25 211 LEU A O 1
ATOM 1596 N N . ARG A 1 212 ? 2.421 -4.401 15.542 1.00 94.50 212 ARG A N 1
ATOM 1597 C CA . ARG A 1 212 ? 3.584 -3.491 15.538 1.00 94.50 212 ARG A CA 1
ATOM 1598 C C . ARG A 1 212 ? 3.735 -2.779 14.208 1.00 94.50 212 ARG A C 1
ATOM 1600 O O . ARG A 1 212 ? 3.868 -1.561 14.178 1.00 94.50 212 ARG A O 1
ATOM 1607 N N . ASN A 1 213 ? 3.748 -3.533 13.125 1.00 95.44 213 ASN A N 1
ATOM 1608 C CA . ASN A 1 213 ? 3.974 -3.002 11.797 1.00 95.44 213 ASN A CA 1
ATOM 1609 C C . ASN A 1 213 ? 3.481 -4.019 10.761 1.00 95.44 213 ASN A C 1
ATOM 1611 O O . ASN A 1 213 ? 4.264 -4.637 10.037 1.00 95.44 213 ASN A O 1
ATOM 1615 N N . THR A 1 214 ? 2.158 -4.196 10.707 1.00 95.50 214 THR A N 1
ATOM 1616 C CA . THR A 1 214 ? 1.498 -5.107 9.765 1.00 95.50 214 THR A CA 1
ATOM 1617 C C . THR A 1 214 ? 1.458 -4.479 8.375 1.00 95.50 214 THR A C 1
ATOM 1619 O O . THR A 1 214 ? 0.515 -3.779 7.998 1.00 95.50 214 THR A O 1
ATOM 1622 N N . ILE A 1 215 ? 2.527 -4.682 7.606 1.00 92.44 215 ILE A N 1
ATOM 1623 C CA . ILE A 1 215 ? 2.665 -4.118 6.257 1.00 92.44 215 ILE A CA 1
ATOM 1624 C C . ILE A 1 215 ? 1.835 -4.893 5.236 1.00 92.44 215 ILE A C 1
ATOM 1626 O O . ILE A 1 215 ? 1.277 -4.279 4.331 1.00 92.44 215 ILE A O 1
ATOM 1630 N N . GLY A 1 216 ? 1.750 -6.217 5.350 1.00 93.12 216 GLY A N 1
ATOM 1631 C CA . GLY A 1 216 ? 0.979 -7.054 4.431 1.00 93.12 216 GLY A CA 1
ATOM 1632 C C . GLY A 1 216 ? -0.239 -7.645 5.122 1.00 93.12 216 GLY A C 1
ATOM 1633 O O . GLY A 1 216 ? -0.090 -8.267 6.166 1.00 93.12 216 GLY A O 1
ATOM 1634 N N . PHE A 1 217 ? -1.428 -7.492 4.540 1.00 97.44 217 PHE A N 1
ATOM 1635 C CA . PHE A 1 217 ? -2.627 -8.194 4.995 1.00 97.44 217 PHE A CA 1
ATOM 1636 C C . PHE A 1 217 ? -3.606 -8.444 3.845 1.00 97.44 217 PHE A C 1
ATOM 1638 O O . PHE A 1 217 ? -3.672 -7.684 2.872 1.00 97.44 217 PHE A O 1
ATOM 1645 N N . ALA A 1 218 ? -4.366 -9.529 3.953 1.00 97.06 218 ALA A N 1
ATOM 1646 C CA . ALA A 1 218 ? -5.366 -9.923 2.972 1.00 97.06 218 ALA A CA 1
ATOM 1647 C C . ALA A 1 218 ? -6.398 -10.871 3.588 1.00 97.06 218 ALA A C 1
ATOM 1649 O O . ALA A 1 218 ? -6.146 -11.527 4.597 1.00 97.06 218 ALA A O 1
ATOM 1650 N N . TRP A 1 219 ? -7.551 -10.984 2.935 1.00 97.62 219 TRP A N 1
ATOM 1651 C CA . TRP A 1 219 ? -8.545 -11.996 3.265 1.00 97.62 219 TRP A CA 1
ATOM 1652 C C . TRP A 1 219 ? -8.292 -13.254 2.455 1.00 97.62 219 TRP A C 1
ATOM 1654 O O . TRP A 1 219 ? -8.083 -13.200 1.242 1.00 97.62 219 TRP A O 1
ATOM 1664 N N . HIS A 1 220 ? -8.388 -14.401 3.113 1.00 96.81 220 HIS A N 1
ATOM 1665 C CA . HIS A 1 220 ? -8.402 -15.678 2.427 1.00 96.81 220 HIS A CA 1
ATOM 1666 C C . HIS A 1 220 ? -9.597 -15.726 1.449 1.00 96.81 220 HIS A C 1
ATOM 1668 O O . HIS A 1 220 ? -10.733 -15.456 1.855 1.00 96.81 220 HIS A O 1
ATOM 1674 N N . PRO A 1 221 ? -9.396 -16.103 0.172 1.00 95.00 221 PRO A N 1
ATOM 1675 C CA . PRO A 1 221 ? -10.408 -15.934 -0.872 1.00 95.00 221 PRO A CA 1
ATOM 1676 C C . PRO A 1 221 ? -11.680 -16.755 -0.629 1.00 95.00 221 PRO A C 1
ATOM 1678 O O . PRO A 1 221 ? -12.766 -16.286 -0.960 1.00 95.00 221 PRO A O 1
ATOM 1681 N N . THR A 1 222 ? -11.570 -17.934 -0.011 1.00 95.94 222 THR A N 1
ATOM 1682 C CA . THR A 1 222 ? -12.722 -18.799 0.306 1.00 95.94 222 THR A CA 1
ATOM 1683 C C . THR A 1 222 ? -13.301 -18.523 1.693 1.00 95.94 222 THR A C 1
ATOM 1685 O O . THR A 1 222 ? -14.445 -18.101 1.805 1.00 95.94 222 THR A O 1
ATOM 1688 N N . THR A 1 223 ? -12.508 -18.719 2.753 1.00 96.69 223 THR A N 1
ATOM 1689 C CA . THR A 1 223 ? -12.968 -18.619 4.150 1.00 96.69 223 THR A CA 1
ATOM 1690 C C . THR A 1 223 ? -13.214 -17.194 4.631 1.00 96.69 223 THR A C 1
ATOM 1692 O O . THR A 1 223 ? -13.838 -17.013 5.670 1.00 96.69 223 THR A O 1
ATOM 1695 N N . LYS A 1 224 ? -12.713 -16.183 3.907 1.00 96.50 224 LYS A N 1
ATOM 1696 C CA . LYS A 1 224 ? -12.795 -14.767 4.289 1.00 96.50 224 LYS A CA 1
ATOM 1697 C C . LYS A 1 224 ? -12.148 -14.458 5.644 1.00 96.50 224 LYS A C 1
ATOM 1699 O O . LYS A 1 224 ? -12.445 -13.432 6.242 1.00 96.50 224 LYS A O 1
ATOM 1704 N N . VAL A 1 225 ? -11.240 -15.309 6.118 1.00 96.56 225 VAL A N 1
ATOM 1705 C CA . VAL A 1 225 ? -10.420 -15.011 7.299 1.00 96.56 225 VAL A CA 1
ATOM 1706 C C . VAL A 1 225 ? -9.396 -13.943 6.928 1.00 96.56 225 VAL A C 1
ATOM 1708 O O . VAL A 1 225 ? -8.726 -14.065 5.902 1.00 96.56 225 VAL A O 1
ATOM 1711 N N . LEU A 1 226 ? -9.284 -12.901 7.750 1.00 97.31 226 LEU A N 1
ATOM 1712 C CA . LEU A 1 226 ? -8.267 -11.866 7.604 1.00 97.31 226 LEU A CA 1
ATOM 1713 C C . LEU A 1 226 ? -6.929 -12.369 8.150 1.00 97.31 226 LEU A C 1
ATOM 1715 O O . LEU A 1 226 ? -6.835 -12.765 9.310 1.00 97.31 226 LEU A O 1
ATOM 1719 N N . TYR A 1 227 ? -5.893 -12.296 7.322 1.00 97.56 227 TYR A N 1
ATOM 1720 C CA . TYR A 1 227 ? -4.519 -12.593 7.696 1.00 97.56 227 TYR A CA 1
ATOM 1721 C C . TYR A 1 227 ? -3.634 -11.356 7.562 1.00 97.56 227 TYR A C 1
ATOM 1723 O O . TYR A 1 227 ? -3.764 -10.615 6.588 1.00 97.56 227 TYR A O 1
ATOM 1731 N N . GLY A 1 228 ? -2.710 -11.160 8.503 1.00 96.19 228 GLY A N 1
ATOM 1732 C CA . GLY A 1 228 ? -1.714 -10.089 8.468 1.00 96.19 228 GLY A CA 1
ATOM 1733 C C . GLY A 1 228 ? -0.318 -10.574 8.853 1.00 96.19 228 GLY A C 1
ATOM 1734 O O . GLY A 1 228 ? -0.177 -11.358 9.787 1.00 96.19 228 GLY A O 1
ATOM 1735 N N . MET A 1 229 ? 0.694 -10.099 8.128 1.00 95.00 229 MET A N 1
ATOM 1736 C CA . MET A 1 229 ? 2.113 -10.301 8.421 1.00 95.00 229 MET A CA 1
ATOM 1737 C C . MET A 1 229 ? 2.622 -9.128 9.259 1.00 95.00 229 MET A C 1
ATOM 1739 O O . MET A 1 229 ? 2.740 -8.017 8.732 1.00 95.00 229 MET A O 1
ATOM 1743 N N . ASP A 1 230 ? 2.898 -9.364 10.541 1.00 93.12 230 ASP A N 1
ATOM 1744 C CA . ASP A 1 230 ? 3.373 -8.340 11.475 1.00 93.12 230 ASP A CA 1
ATOM 1745 C C . ASP A 1 230 ? 4.882 -8.448 11.692 1.00 93.12 230 ASP A C 1
ATOM 1747 O O . ASP A 1 230 ? 5.401 -9.537 11.944 1.00 93.12 230 ASP A O 1
ATOM 1751 N N . HIS A 1 231 ? 5.573 -7.308 11.590 1.00 92.38 231 HIS A N 1
ATOM 1752 C CA . HIS A 1 231 ? 7.009 -7.245 11.844 1.00 92.38 231 HIS A CA 1
ATOM 1753 C C . HIS A 1 231 ? 7.297 -7.110 13.343 1.00 92.38 231 HIS A C 1
ATOM 1755 O O . HIS A 1 231 ? 6.927 -6.094 13.944 1.00 92.38 231 HIS A O 1
ATOM 1761 N N . GLY A 1 232 ? 7.997 -8.088 13.915 1.00 87.25 232 GLY A N 1
ATOM 1762 C CA . GLY A 1 232 ? 8.325 -8.202 15.338 1.00 87.25 232 GLY A CA 1
ATOM 1763 C C . GLY A 1 232 ? 9.253 -7.108 15.874 1.00 87.25 232 GLY A C 1
ATOM 1764 O O . GLY A 1 232 ? 9.655 -6.193 15.163 1.00 87.25 232 GLY A O 1
ATOM 1765 N N . ILE A 1 233 ? 9.550 -7.157 17.175 1.00 88.44 233 ILE A N 1
ATOM 1766 C CA . ILE A 1 233 ? 10.425 -6.179 17.844 1.00 88.44 233 ILE A CA 1
ATOM 1767 C C . ILE A 1 233 ? 11.879 -6.393 17.399 1.00 88.44 233 ILE A C 1
ATOM 1769 O O . ILE A 1 233 ? 12.364 -7.520 17.372 1.00 88.44 233 ILE A O 1
ATOM 1773 N N . ASP A 1 234 ? 12.590 -5.307 17.113 1.00 86.50 234 ASP A N 1
ATOM 1774 C CA . ASP A 1 234 ? 14.010 -5.350 16.771 1.00 86.50 234 ASP A CA 1
ATOM 1775 C C . ASP A 1 234 ? 14.871 -5.442 18.047 1.00 86.50 234 ASP A C 1
ATOM 1777 O O . ASP A 1 234 ? 14.464 -4.974 19.115 1.00 86.50 234 ASP A O 1
ATOM 1781 N N . TRP A 1 235 ? 16.105 -5.941 17.917 1.00 83.25 235 TRP A N 1
ATOM 1782 C CA . TRP A 1 235 ? 17.141 -5.938 18.970 1.00 83.25 235 TRP A CA 1
ATOM 1783 C C . TRP A 1 235 ? 16.902 -6.859 20.176 1.00 83.25 235 TRP A C 1
ATOM 1785 O O . TRP A 1 235 ? 17.488 -6.640 21.233 1.00 83.25 235 TRP A O 1
ATOM 1795 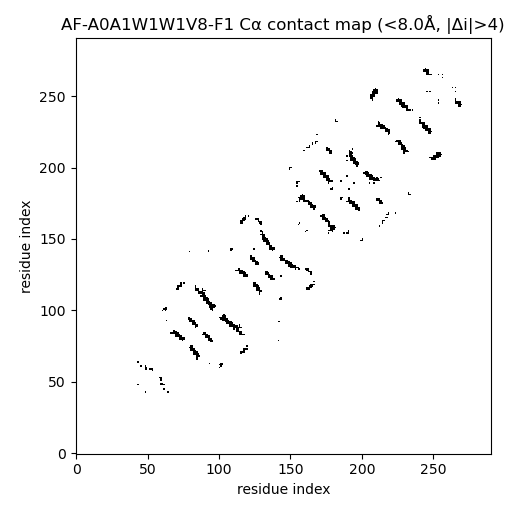N N . LEU A 1 236 ? 16.083 -7.904 20.030 1.00 80.69 236 LEU A N 1
ATOM 1796 C CA . LEU A 1 236 ? 15.941 -8.941 21.063 1.00 80.69 236 LEU A CA 1
ATOM 1797 C C . LEU A 1 236 ? 16.931 -10.108 20.912 1.00 80.69 236 LEU A C 1
ATOM 1799 O O . LEU A 1 236 ? 17.056 -10.910 21.828 1.00 80.69 236 LEU A O 1
ATOM 1803 N N . GLY A 1 237 ? 17.670 -10.157 19.803 1.00 80.31 237 GLY A N 1
ATOM 1804 C CA . GLY A 1 237 ? 18.604 -11.230 19.461 1.00 80.31 237 GLY A CA 1
ATOM 1805 C C . GLY A 1 237 ? 18.195 -11.921 18.163 1.00 80.31 237 GLY A C 1
ATOM 1806 O O . GLY A 1 237 ? 17.027 -11.864 17.776 1.00 80.31 237 GLY A O 1
ATOM 1807 N N . ASP A 1 238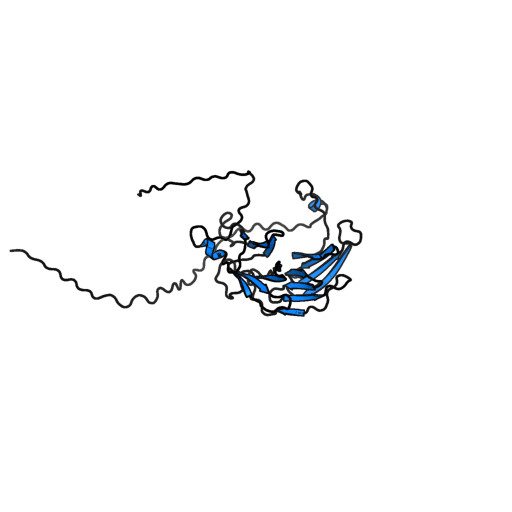 ? 19.158 -12.561 17.502 1.00 80.25 238 ASP A N 1
ATOM 1808 C CA . ASP A 1 238 ? 18.994 -13.113 16.148 1.00 80.25 238 ASP A CA 1
ATOM 1809 C C . ASP A 1 238 ? 17.876 -14.169 16.049 1.00 80.25 238 ASP A C 1
ATOM 1811 O O . ASP A 1 238 ? 17.268 -14.324 14.995 1.00 80.25 238 ASP A O 1
ATOM 1815 N N . GLU A 1 239 ? 17.554 -14.845 17.159 1.00 82.25 239 GLU A N 1
ATOM 1816 C CA . GLU A 1 239 ? 16.595 -15.961 17.204 1.00 82.25 239 GLU A CA 1
ATOM 1817 C C . GLU A 1 239 ? 15.349 -15.695 18.070 1.00 82.25 239 GLU A C 1
ATOM 1819 O O . GLU A 1 239 ? 14.440 -16.528 18.138 1.00 82.25 239 GLU A O 1
ATOM 1824 N N . GLU A 1 240 ? 15.284 -14.541 18.740 1.00 78.62 240 GLU A N 1
ATOM 1825 C CA . GLU A 1 240 ? 14.282 -14.286 19.785 1.00 78.62 240 GLU A CA 1
ATOM 1826 C C . GLU A 1 240 ? 12.968 -13.724 19.243 1.00 78.62 240 GLU A C 1
ATOM 1828 O O . GLU A 1 240 ? 11.890 -14.013 19.767 1.00 78.62 240 GLU A O 1
ATOM 1833 N N . GLN A 1 241 ? 13.018 -12.909 18.189 1.00 74.75 241 GLN A N 1
ATOM 1834 C CA . GLN A 1 241 ? 11.809 -12.362 17.576 1.00 74.75 241 GLN A CA 1
ATOM 1835 C C . GLN A 1 241 ? 11.608 -12.926 16.190 1.00 74.75 241 GLN A C 1
ATOM 1837 O O . GLN A 1 241 ? 12.320 -12.612 15.244 1.00 74.75 241 GLN A O 1
ATOM 1842 N N . ARG A 1 242 ? 10.566 -13.745 16.089 1.00 79.56 242 ARG A N 1
ATOM 1843 C CA . ARG A 1 242 ? 10.061 -14.242 14.819 1.00 79.56 242 ARG A CA 1
ATOM 1844 C C . ARG A 1 242 ? 8.991 -13.293 14.301 1.00 79.56 242 ARG A C 1
ATOM 1846 O O . ARG A 1 242 ? 8.164 -12.809 15.078 1.00 79.56 242 ARG A O 1
ATOM 1853 N N . GLU A 1 243 ? 9.002 -13.089 12.991 1.00 87.50 243 GLU A N 1
ATOM 1854 C CA . GLU A 1 243 ? 7.893 -12.463 12.275 1.00 87.50 243 GLU A CA 1
ATOM 1855 C C . GLU A 1 243 ? 6.625 -13.313 12.428 1.00 87.50 243 GLU A C 1
ATOM 1857 O O . GLU A 1 243 ? 6.695 -14.541 12.567 1.00 87.50 243 GLU A O 1
ATOM 1862 N N . GLU A 1 244 ? 5.458 -12.674 12.392 1.00 88.31 244 GLU A N 1
ATOM 1863 C CA . GLU A 1 244 ? 4.185 -13.348 12.650 1.00 88.31 244 GLU A CA 1
ATOM 1864 C C . GLU A 1 244 ? 3.252 -13.309 11.446 1.00 88.31 244 GLU A C 1
ATOM 1866 O O . GLU A 1 244 ? 3.029 -12.252 10.860 1.00 88.31 244 GLU A O 1
ATOM 1871 N N . LEU A 1 245 ? 2.624 -14.449 11.147 1.00 92.81 245 LEU A N 1
ATOM 1872 C CA . LEU A 1 245 ? 1.400 -14.512 10.354 1.00 92.81 245 LEU A CA 1
ATOM 1873 C C . LEU A 1 245 ? 0.212 -14.691 11.304 1.00 92.81 245 LEU A C 1
ATOM 1875 O O . LEU A 1 245 ? 0.033 -15.755 11.903 1.00 92.81 245 LEU A O 1
ATOM 1879 N N . ASN A 1 246 ? -0.607 -13.652 11.413 1.00 92.44 246 ASN A N 1
ATOM 1880 C CA . ASN A 1 246 ? -1.721 -13.573 12.347 1.00 92.44 246 ASN A CA 1
ATOM 1881 C C . ASN A 1 246 ? -3.056 -13.758 11.624 1.00 92.44 246 ASN A C 1
ATOM 1883 O O . ASN A 1 246 ? -3.338 -13.037 10.669 1.00 92.44 246 ASN A O 1
ATOM 1887 N N . ALA A 1 247 ? -3.903 -14.670 12.106 1.00 95.00 247 ALA A N 1
ATOM 1888 C CA . ALA A 1 247 ? -5.331 -14.668 11.789 1.00 95.00 247 ALA A CA 1
ATOM 1889 C C . ALA A 1 247 ? -6.025 -13.596 12.648 1.00 95.00 247 ALA A C 1
ATOM 1891 O O . ALA A 1 247 ? -6.275 -13.805 13.837 1.00 95.00 247 ALA A O 1
ATOM 1892 N N . ILE A 1 248 ? -6.286 -12.426 12.067 1.00 94.94 248 ILE A N 1
ATOM 1893 C CA . ILE A 1 248 ? -6.758 -11.243 12.793 1.00 94.94 248 ILE A CA 1
ATOM 1894 C C . ILE A 1 248 ? -8.282 -11.289 12.905 1.00 94.94 248 ILE A C 1
ATOM 1896 O O . ILE A 1 248 ? -8.999 -11.292 11.904 1.00 94.94 248 ILE A O 1
ATOM 1900 N N . LYS A 1 249 ? -8.774 -11.287 14.144 1.00 92.81 249 LYS A N 1
ATOM 1901 C CA . LYS A 1 249 ? -10.199 -11.171 14.471 1.00 92.81 249 LYS A CA 1
ATOM 1902 C C . LYS A 1 249 ? -10.536 -9.738 14.873 1.00 92.81 249 LYS A C 1
ATOM 1904 O O . LYS A 1 249 ? -9.692 -9.011 15.395 1.00 92.81 249 LYS A O 1
ATOM 1909 N N . GLU A 1 250 ? -11.783 -9.343 14.655 1.00 92.75 250 GLU A N 1
ATOM 1910 C CA . GLU A 1 250 ? -12.284 -8.072 15.167 1.00 92.75 250 GLU A CA 1
ATOM 1911 C C . GLU A 1 250 ? -12.195 -8.026 16.702 1.00 92.75 250 GLU A C 1
ATOM 1913 O O . GLU A 1 250 ? -12.484 -9.006 17.386 1.00 92.75 250 GLU A O 1
ATOM 1918 N N . GLY A 1 251 ? -11.757 -6.888 17.237 1.00 92.25 251 GLY A N 1
ATOM 1919 C CA . GLY A 1 251 ? -11.525 -6.668 18.662 1.00 92.25 251 GLY A CA 1
ATOM 1920 C C . GLY A 1 251 ? -10.218 -7.261 19.195 1.00 92.25 251 GLY A C 1
ATOM 1921 O O . GLY A 1 251 ? -9.915 -7.061 20.371 1.00 92.25 251 GLY A O 1
ATOM 1922 N N . ALA A 1 252 ? -9.432 -7.961 18.369 1.00 90.12 252 ALA A N 1
ATOM 1923 C CA . ALA A 1 252 ? -8.215 -8.622 18.826 1.00 90.12 252 ALA A CA 1
ATOM 1924 C C . ALA A 1 252 ? -7.164 -7.628 19.347 1.00 90.12 252 ALA A C 1
ATOM 1926 O O . ALA A 1 252 ? -6.902 -6.583 18.742 1.00 90.12 252 ALA A O 1
ATOM 1927 N N . ASP A 1 253 ? -6.517 -8.008 20.449 1.00 91.56 253 ASP A N 1
ATOM 1928 C CA . ASP A 1 253 ? -5.230 -7.468 20.880 1.00 91.56 253 ASP A CA 1
ATOM 1929 C C . ASP A 1 253 ? -4.160 -8.537 20.651 1.00 91.56 253 ASP A C 1
ATOM 1931 O O . ASP A 1 253 ? -4.014 -9.466 21.444 1.00 91.56 253 ASP A O 1
ATOM 1935 N N . VAL A 1 254 ? -3.442 -8.428 19.535 1.00 83.12 254 VAL A N 1
ATOM 1936 C CA . VAL A 1 254 ? -2.517 -9.475 19.077 1.00 83.12 254 VAL A CA 1
ATOM 1937 C C . VAL A 1 254 ? -1.303 -9.603 20.004 1.00 83.12 254 VAL A C 1
ATOM 1939 O O . VAL A 1 254 ? -0.795 -10.702 20.210 1.00 83.12 254 VAL A O 1
ATOM 1942 N N . ARG A 1 255 ? -0.887 -8.512 20.664 1.00 72.81 255 ARG A N 1
ATOM 1943 C CA . ARG A 1 255 ? 0.215 -8.536 21.643 1.00 72.81 255 ARG A CA 1
ATOM 1944 C C . ARG A 1 255 ? -0.206 -9.061 23.011 1.00 72.81 255 ARG A C 1
ATOM 1946 O O . ARG A 1 255 ? 0.627 -9.670 23.679 1.00 72.81 255 ARG A O 1
ATOM 1953 N N . ALA A 1 256 ? -1.452 -8.856 23.444 1.00 52.22 256 ALA A N 1
ATOM 1954 C CA . ALA A 1 256 ? -1.915 -9.361 24.743 1.00 52.22 256 ALA A CA 1
ATOM 1955 C C . ALA A 1 256 ? -1.807 -10.894 24.854 1.00 52.22 256 ALA A C 1
ATOM 1957 O O . ALA A 1 256 ? -1.520 -11.414 25.931 1.00 52.22 256 ALA A O 1
ATOM 1958 N N . VAL A 1 257 ? -1.924 -11.606 23.729 1.00 45.03 257 VAL A N 1
ATOM 1959 C CA . VAL A 1 257 ? -1.768 -13.069 23.646 1.00 45.03 257 VAL A CA 1
ATOM 1960 C C . VAL A 1 257 ? -0.343 -13.531 24.007 1.00 45.03 257 VAL A C 1
ATOM 1962 O O . VAL A 1 257 ? -0.158 -14.663 24.445 1.00 45.03 257 VAL A O 1
ATOM 1965 N N . ARG A 1 258 ? 0.678 -12.662 23.910 1.00 48.81 258 ARG A N 1
ATOM 1966 C CA . ARG A 1 258 ? 2.070 -12.987 24.287 1.00 48.81 258 ARG A CA 1
ATOM 1967 C C . ARG A 1 258 ? 2.347 -12.894 25.796 1.00 48.81 258 ARG A C 1
ATOM 1969 O O . ARG A 1 258 ? 3.347 -13.437 26.252 1.00 48.81 258 ARG A O 1
ATOM 1976 N N . GLY A 1 259 ? 1.499 -12.205 26.570 1.00 36.53 259 GLY A N 1
ATOM 1977 C CA . GLY A 1 259 ? 1.724 -11.930 27.999 1.00 36.53 259 GLY A CA 1
ATOM 1978 C C . GLY A 1 259 ? 1.095 -12.932 28.973 1.00 36.53 259 GLY A C 1
ATOM 1979 O O . GLY A 1 259 ? 1.333 -12.842 30.176 1.00 36.53 259 GLY A O 1
ATOM 1980 N N . GLN A 1 260 ? 0.291 -13.876 28.483 1.00 26.72 260 GLN A N 1
ATOM 1981 C CA . GLN A 1 260 ? -0.354 -14.898 29.302 1.00 26.72 260 GLN A CA 1
ATOM 1982 C C . GLN A 1 260 ? -0.068 -16.279 28.722 1.00 26.72 260 GLN A C 1
ATOM 1984 O O . GLN A 1 260 ? -0.306 -16.553 27.550 1.00 26.72 260 GLN A O 1
ATOM 1989 N N . ASN A 1 261 ? 0.456 -17.160 29.570 1.00 29.77 261 ASN A N 1
ATOM 1990 C CA . ASN A 1 261 ? 0.541 -18.582 29.290 1.00 29.77 261 ASN A CA 1
ATOM 1991 C C . ASN A 1 261 ? -0.798 -19.112 28.741 1.00 29.77 261 ASN A C 1
ATOM 1993 O O . ASN A 1 261 ? -1.808 -19.037 29.432 1.00 29.77 261 ASN A O 1
ATOM 1997 N N . ARG A 1 262 ? -0.714 -19.767 27.576 1.00 38.16 262 ARG A N 1
ATOM 1998 C CA . ARG A 1 262 ? -1.680 -20.708 26.978 1.00 38.16 262 ARG A CA 1
ATOM 1999 C C . ARG A 1 262 ? -2.948 -20.113 26.341 1.00 38.16 262 ARG A C 1
ATOM 2001 O O . ARG A 1 262 ? -3.747 -19.438 26.967 1.00 38.16 262 ARG A O 1
ATOM 2008 N N . GLU A 1 263 ? -3.128 -20.507 25.077 1.00 31.44 263 GLU A N 1
ATOM 2009 C CA . GLU A 1 263 ? -4.416 -20.713 24.401 1.00 31.44 263 GLU A CA 1
ATOM 2010 C C . GLU A 1 263 ? -5.422 -19.553 24.442 1.00 31.44 263 GLU A C 1
ATOM 2012 O O . GLU A 1 263 ? -6.495 -19.657 25.022 1.00 31.44 263 GLU A O 1
ATOM 2017 N N . THR A 1 264 ? -5.136 -18.467 23.719 1.00 31.66 264 THR A N 1
ATOM 2018 C CA . THR A 1 264 ? -6.189 -17.554 23.242 1.00 31.66 264 THR A CA 1
ATOM 2019 C C . THR A 1 264 ? -6.010 -17.240 21.753 1.00 31.66 264 THR A C 1
ATOM 2021 O O . THR A 1 264 ? -5.261 -16.365 21.347 1.00 31.66 264 THR A O 1
ATOM 2024 N N . GLU A 1 265 ? -6.673 -18.065 20.939 1.00 36.16 265 GLU A N 1
ATOM 2025 C CA . GLU A 1 265 ? -7.331 -17.852 19.635 1.00 36.16 265 GLU A CA 1
ATOM 2026 C C . GLU A 1 265 ? -6.895 -16.790 18.589 1.00 36.16 265 GLU A C 1
ATOM 2028 O O . GLU A 1 265 ? -7.656 -16.538 17.645 1.00 36.16 265 GLU A O 1
ATOM 2033 N N . ALA A 1 266 ? -5.683 -16.244 18.644 1.00 37.41 266 ALA A N 1
ATOM 2034 C CA . ALA A 1 266 ? -4.948 -15.872 17.439 1.00 37.41 266 ALA A CA 1
ATOM 2035 C C . ALA A 1 266 ? -4.158 -17.113 17.014 1.00 37.41 266 ALA A C 1
ATOM 2037 O O . ALA A 1 266 ? -3.173 -17.489 17.650 1.00 37.41 266 ALA A O 1
ATOM 2038 N N . ALA A 1 267 ? -4.620 -17.813 15.976 1.00 37.16 267 ALA A N 1
ATOM 2039 C CA . ALA A 1 267 ? -3.838 -18.898 15.403 1.00 37.16 267 ALA A CA 1
ATOM 2040 C C . ALA A 1 267 ? -2.600 -18.277 14.743 1.00 37.16 267 ALA A C 1
ATOM 2042 O O . ALA A 1 267 ? -2.655 -17.846 13.592 1.00 37.16 267 ALA A O 1
ATOM 2043 N N . VAL A 1 268 ? -1.501 -18.187 15.496 1.00 40.19 268 VAL A N 1
ATOM 2044 C CA . VAL A 1 268 ? -0.173 -17.925 14.944 1.00 40.19 268 VAL A CA 1
ATOM 2045 C C . VAL A 1 268 ? 0.115 -19.093 14.015 1.00 40.19 268 VAL A C 1
ATOM 2047 O O . VAL A 1 268 ? 0.336 -20.222 14.467 1.00 40.19 268 VAL A O 1
ATOM 2050 N N . TYR A 1 269 ? 0.042 -18.854 12.708 1.00 32.91 269 TYR A N 1
ATOM 2051 C CA . TYR A 1 269 ? 0.365 -19.892 11.745 1.00 32.91 269 TYR A CA 1
ATOM 2052 C C . TYR A 1 269 ? 1.867 -20.153 11.831 1.00 32.91 269 TYR A C 1
ATOM 2054 O O . TYR A 1 269 ? 2.686 -19.306 11.477 1.00 32.91 269 TYR A O 1
ATOM 2062 N N . ARG A 1 270 ? 2.232 -21.330 12.339 1.00 43.12 270 ARG A N 1
ATOM 2063 C CA . ARG A 1 270 ? 3.614 -21.805 12.343 1.00 43.12 270 ARG A CA 1
ATOM 2064 C C . ARG A 1 270 ? 3.907 -22.364 10.950 1.00 43.12 270 ARG A C 1
ATOM 2066 O O . ARG A 1 270 ? 3.212 -23.298 10.547 1.00 43.12 270 ARG A O 1
ATOM 2073 N N . PRO A 1 271 ? 4.904 -21.849 10.210 1.00 29.50 271 PRO A N 1
ATOM 2074 C CA . PRO A 1 271 ? 5.349 -22.505 8.992 1.00 29.50 271 PRO A CA 1
ATOM 2075 C C . PRO A 1 271 ? 5.726 -23.948 9.330 1.00 29.50 271 PRO A C 1
ATOM 2077 O O . PRO A 1 271 ? 6.504 -24.189 10.257 1.00 29.50 271 PRO A O 1
ATOM 2080 N N . LEU A 1 272 ? 5.150 -24.905 8.605 1.00 33.19 272 LEU A N 1
ATOM 2081 C CA . LEU A 1 272 ? 5.615 -26.283 8.645 1.00 33.19 272 LEU A CA 1
ATOM 2082 C C . LEU A 1 272 ? 7.081 -26.264 8.202 1.00 33.19 272 LEU A C 1
ATOM 2084 O O . LEU A 1 272 ? 7.399 -25.754 7.126 1.00 33.19 272 LEU A O 1
ATOM 2088 N N . GLY A 1 273 ? 7.975 -26.770 9.053 1.00 34.41 273 GLY A N 1
ATOM 2089 C CA . GLY A 1 273 ? 9.351 -27.038 8.650 1.00 34.41 273 GLY A CA 1
ATOM 2090 C C . GLY A 1 273 ? 9.389 -27.994 7.446 1.00 34.41 273 GLY A C 1
ATOM 2091 O O . GLY A 1 273 ? 8.361 -28.563 7.076 1.00 34.41 273 GLY A O 1
ATOM 2092 N N . PRO A 1 274 ? 10.561 -28.219 6.834 1.00 34.91 274 PRO A N 1
ATOM 2093 C CA . PRO A 1 274 ? 10.710 -28.997 5.596 1.00 34.91 274 PRO A CA 1
ATOM 2094 C C . PRO A 1 274 ? 10.331 -30.493 5.689 1.00 34.91 274 PRO A C 1
ATOM 2096 O O . PRO A 1 274 ? 10.601 -31.254 4.762 1.00 34.91 274 PRO A O 1
ATOM 2099 N N . HIS A 1 275 ? 9.680 -30.940 6.763 1.00 34.03 275 HIS A N 1
ATOM 2100 C CA . HIS A 1 275 ? 9.251 -32.319 6.954 1.00 34.03 275 HIS A CA 1
ATOM 2101 C C . HIS A 1 275 ? 7.751 -32.367 7.285 1.00 34.03 275 HIS A C 1
ATOM 2103 O O . HIS A 1 275 ? 7.283 -31.692 8.199 1.00 34.03 275 HIS A O 1
ATOM 2109 N N . GLY A 1 276 ? 7.008 -33.141 6.483 1.00 31.05 276 GLY A N 1
ATOM 2110 C CA . GLY A 1 276 ? 5.560 -33.360 6.571 1.00 31.05 276 GLY A CA 1
ATOM 2111 C C . GLY A 1 276 ? 5.080 -34.056 7.860 1.00 31.05 276 GLY A C 1
ATOM 2112 O O . GLY A 1 276 ? 5.821 -34.158 8.835 1.00 31.05 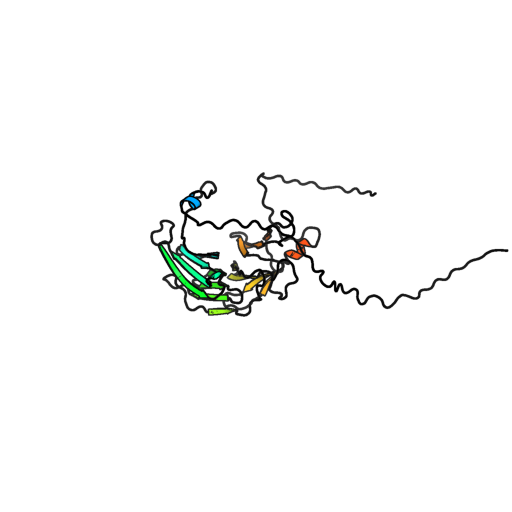276 GLY A O 1
ATOM 2113 N N . PRO A 1 277 ? 3.808 -34.493 7.906 1.00 36.03 277 PRO A N 1
ATOM 2114 C CA . PRO A 1 277 ? 2.961 -34.349 9.082 1.00 36.03 277 PRO A CA 1
ATOM 2115 C C . PRO A 1 277 ? 3.302 -35.359 10.180 1.00 36.03 277 PRO A C 1
ATOM 2117 O O . PRO A 1 277 ? 3.107 -36.561 10.027 1.00 36.03 277 PRO A O 1
ATOM 2120 N N . GLY A 1 278 ? 3.734 -34.846 11.329 1.00 27.67 278 GLY A N 1
ATOM 2121 C CA . GLY A 1 278 ? 3.742 -35.572 12.592 1.00 27.67 278 GLY A CA 1
ATOM 2122 C C . GLY A 1 278 ? 2.732 -34.945 13.543 1.00 27.67 278 GLY A C 1
ATOM 2123 O O . GLY A 1 278 ? 3.050 -33.985 14.239 1.00 27.67 278 GLY A O 1
ATOM 2124 N N . VAL A 1 279 ? 1.511 -35.480 13.587 1.00 33.81 279 VAL A N 1
ATOM 2125 C CA . VAL A 1 279 ? 0.611 -35.246 14.721 1.00 33.81 279 VAL A CA 1
ATOM 2126 C C . VAL A 1 279 ? 1.220 -35.985 15.911 1.00 33.81 279 VAL A C 1
ATOM 2128 O O . VAL A 1 279 ? 1.147 -37.209 15.978 1.00 33.81 279 VAL A O 1
ATOM 2131 N N . GLN A 1 280 ? 1.842 -35.269 16.848 1.00 28.59 280 GLN A N 1
ATOM 2132 C CA . GLN A 1 280 ? 2.121 -35.827 18.171 1.00 28.59 280 GLN A CA 1
ATOM 2133 C C . GLN A 1 280 ? 1.080 -35.316 19.161 1.00 28.59 280 GLN A C 1
ATOM 2135 O O . GLN A 1 280 ? 1.223 -34.262 19.773 1.00 28.59 280 GLN A O 1
ATOM 2140 N N . HIS A 1 281 ? 0.035 -36.121 19.346 1.00 32.06 281 HIS A N 1
ATOM 2141 C CA . HIS A 1 281 ? -0.633 -36.196 20.635 1.00 32.06 281 HIS A CA 1
ATOM 2142 C C . HIS A 1 281 ? 0.322 -36.866 21.626 1.00 32.06 281 HIS A C 1
ATOM 2144 O O . HIS A 1 281 ? 0.678 -38.027 21.435 1.00 32.06 281 HIS A O 1
ATOM 2150 N N . ARG A 1 282 ? 0.680 -36.181 22.714 1.00 30.62 282 ARG A N 1
ATOM 2151 C CA . ARG A 1 282 ? 0.972 -36.843 23.991 1.00 30.62 282 ARG A CA 1
ATOM 2152 C C . ARG A 1 282 ? 0.392 -36.018 25.128 1.00 30.62 282 ARG A C 1
ATOM 2154 O O . ARG A 1 282 ? 0.793 -34.882 25.355 1.00 30.62 282 ARG A O 1
ATOM 2161 N N . GLY A 1 283 ? -0.596 -36.613 25.787 1.00 25.27 283 GLY A N 1
ATOM 2162 C CA . GLY A 1 283 ? -1.082 -36.183 27.086 1.00 25.27 283 GLY A CA 1
ATOM 2163 C C . GLY A 1 283 ? -0.243 -36.768 28.221 1.00 25.27 283 GLY A C 1
ATOM 2164 O O . GLY A 1 283 ? 0.460 -37.756 28.017 1.00 25.27 283 GLY A O 1
ATOM 2165 N N . ALA A 1 284 ? -0.438 -36.151 29.393 1.00 30.12 284 ALA A N 1
ATOM 2166 C CA . ALA A 1 284 ? -0.036 -36.564 30.742 1.00 30.12 284 ALA A CA 1
ATOM 2167 C C . ALA A 1 284 ? 1.495 -36.682 30.960 1.00 30.12 284 ALA A C 1
ATOM 2169 O O . ALA A 1 284 ? 2.240 -37.055 30.070 1.00 30.12 284 ALA A O 1
ATOM 2170 N N . ILE A 1 285 ? 2.079 -36.361 32.112 1.00 27.41 285 ILE A N 1
ATOM 2171 C CA . ILE A 1 285 ? 1.615 -36.490 33.494 1.00 27.41 285 ILE A CA 1
ATOM 2172 C C . ILE A 1 285 ? 2.489 -35.563 34.359 1.00 27.41 285 ILE A C 1
ATOM 2174 O O . ILE A 1 285 ? 3.646 -35.302 34.033 1.00 27.41 285 ILE A O 1
ATOM 2178 N N . SER A 1 286 ? 1.918 -35.079 35.457 1.00 34.56 286 SER A N 1
ATOM 2179 C CA . SER A 1 286 ? 2.623 -34.466 36.582 1.00 34.56 286 SER A CA 1
ATOM 2180 C C . SER A 1 286 ? 3.666 -35.404 37.184 1.00 34.56 286 SER A C 1
ATOM 2182 O O . SER A 1 286 ? 3.375 -36.584 37.324 1.00 34.56 286 SER A O 1
ATOM 2184 N N . GLU A 1 287 ? 4.771 -34.853 37.677 1.00 28.83 287 GLU A N 1
ATOM 2185 C CA . GLU A 1 287 ? 5.250 -35.094 39.043 1.00 28.83 287 GLU A CA 1
ATOM 2186 C C . GLU A 1 287 ? 6.326 -34.057 39.380 1.00 28.83 287 GLU A C 1
ATOM 2188 O O . GLU A 1 287 ? 7.222 -33.776 38.586 1.00 28.83 287 GLU A O 1
ATOM 2193 N N . GLY A 1 288 ? 6.160 -33.407 40.530 1.00 27.92 288 GLY A N 1
ATOM 2194 C CA . GLY A 1 288 ? 7.175 -32.536 41.102 1.00 27.92 288 GLY A CA 1
ATOM 2195 C C . GLY A 1 288 ? 8.181 -33.334 41.923 1.00 27.92 288 GLY A C 1
ATOM 2196 O O . GLY A 1 288 ? 7.958 -34.501 42.217 1.00 27.92 288 GLY A O 1
ATOM 2197 N N . VAL A 1 289 ? 9.254 -32.663 42.332 1.00 28.38 289 VAL A N 1
ATOM 2198 C CA . VAL A 1 289 ? 9.707 -32.487 43.727 1.00 28.38 289 VAL A CA 1
ATOM 2199 C C . VAL A 1 289 ? 11.002 -31.649 43.674 1.00 28.38 289 VAL A C 1
ATOM 2201 O O . VAL A 1 289 ? 11.772 -31.795 42.724 1.00 28.38 289 VAL A O 1
ATOM 2204 N N . PRO A 1 290 ? 11.220 -30.728 44.630 1.00 40.59 290 PRO A N 1
ATOM 2205 C CA . PRO A 1 290 ? 12.290 -29.735 44.581 1.00 40.59 290 PRO A CA 1
ATOM 2206 C C . PRO A 1 290 ? 13.555 -30.166 45.338 1.00 40.59 290 PRO A C 1
ATOM 2208 O O . PRO A 1 290 ? 13.450 -30.843 46.357 1.00 40.59 290 PRO A O 1
ATOM 2211 N N . THR A 1 291 ? 14.707 -29.658 44.889 1.00 40.31 291 THR A N 1
ATOM 2212 C CA . THR A 1 291 ? 15.739 -28.939 45.671 1.00 40.31 291 THR A CA 1
ATOM 2213 C C . THR A 1 291 ? 16.618 -28.167 44.702 1.00 40.31 291 THR A C 1
ATOM 2215 O O . THR A 1 291 ? 17.012 -28.791 43.690 1.00 40.31 291 THR A O 1
#

Mean predicted aligned error: 11.79 Å

Solvent-accessible surface area (backbone atoms only — not comparable to full-atom values): 18126 Å² total; per-residue (Å²): 138,86,91,85,89,83,90,83,90,78,85,84,78,89,78,88,86,89,77,83,83,69,86,75,71,72,79,77,92,80,87,81,92,81,87,80,90,74,82,81,89,72,81,88,43,72,77,55,51,69,67,62,85,57,62,93,97,55,84,79,78,79,41,75,76,93,70,84,59,70,71,37,75,46,74,45,99,88,65,38,34,39,35,17,18,35,94,78,6,29,33,31,39,32,32,50,84,84,73,82,66,38,47,74,43,81,42,80,47,46,77,48,79,43,25,33,14,48,34,79,57,96,59,29,43,34,39,24,24,52,37,32,32,32,38,22,45,50,44,96,88,66,42,53,50,73,75,44,75,54,41,77,74,49,63,75,25,69,74,33,50,66,24,30,42,40,73,47,97,88,65,32,38,31,37,28,29,13,21,49,53,75,85,74,83,66,94,45,91,63,38,11,17,35,34,37,26,40,84,86,51,45,79,72,42,80,36,28,34,56,32,47,34,40,64,46,66,50,59,41,90,84,83,60,49,36,35,31,40,29,49,53,58,74,93,70,53,96,83,68,52,65,70,40,45,35,46,60,49,82,76,36,50,62,47,62,54,76,78,49,90,77,90,66,91,55,58,66,62,72,79,78,62,104,64,83,93,74,88,78,87,78,80,88,78,90,81,86,85,90,133

Secondary structure (DSSP, 8-state):
---------------S--S-------------------PPP----HHHHTT----TT----------SS---EEE-TTS-EEEEETTTTEEEEEE-SSSSSS-SEEEEEEE-TT--EEEEETTEEEEE-SS-EEEEEB-TTS-B---EEEES-PPP-TT-----EEE-TTS-EEEEE--SSSSS--SSTTTTEEEEE-TTS---EEEEE--S-EEEEEE-TTT--EEEEE---SSS-TTT---EEEEEPTT-BTTGGGSSSS--S--B-PPPPSS----------------

Radius of gyration: 27.06 Å; Cα contacts (8 Å, |Δi|>4): 518; chains: 1; bounding box: 44×52×119 Å

Organism: NCBI:txid645990